Protein AF-A0A8C4VPV2-F1 (afdb_monomer)

Organism: NCBI:txid1825980

Secondary structure (DSSP, 8-state):
--SSSSS----SS-HHHHHHHHHHHHHHHHHHHHHHHHHHHHHHHHHHTS--PPEEETTEEE-THHHHHHHHHHHHHHHHHHH-HHHHHHHHHHHHHHHHHHHHHHHHHHHHHHHH-TTSTTHHHHHHHHHHHHHHHHHHHHHH--GGGHHHHHHHHHHHHHHHHHHHHHHHHHHHHHHHHHHHHHHHS-STTHHHHHHHHHHHHHHHGGGGGGSPPTTTT--STTHHHHHHS----

Structure (mmCIF, N/CA/C/O backbone):
data_AF-A0A8C4VPV2-F1
#
_entry.id   AF-A0A8C4VPV2-F1
#
loop_
_atom_site.group_PDB
_atom_site.id
_atom_site.type_symbol
_atom_site.label_atom_id
_atom_site.label_alt_id
_atom_site.label_comp_id
_atom_site.label_asym_id
_atom_site.label_entity_id
_atom_site.label_seq_id
_atom_site.pdbx_PDB_ins_code
_atom_site.Cartn_x
_atom_site.Cartn_y
_atom_site.Cartn_z
_atom_site.occupancy
_atom_site.B_iso_or_equiv
_atom_site.auth_seq_id
_atom_site.auth_comp_id
_atom_site.auth_asym_id
_atom_site.auth_atom_id
_atom_site.pdbx_PDB_model_num
ATOM 1 N N . MET A 1 1 ? 43.331 -9.966 -31.531 1.00 43.97 1 MET A N 1
ATOM 2 C CA . MET A 1 1 ? 42.131 -9.451 -30.832 1.00 43.97 1 MET A CA 1
ATOM 3 C C . MET A 1 1 ? 42.385 -8.002 -30.406 1.00 43.97 1 MET A C 1
ATOM 5 O O . MET A 1 1 ? 42.408 -7.702 -29.224 1.00 43.97 1 MET A O 1
ATOM 9 N N . LYS A 1 2 ? 42.707 -7.128 -31.372 1.00 51.59 2 LYS A N 1
ATOM 10 C CA . LYS A 1 2 ? 43.194 -5.760 -31.116 1.00 51.59 2 LYS A CA 1
ATOM 11 C C . LYS A 1 2 ? 42.834 -4.799 -32.265 1.00 51.59 2 LYS A C 1
ATOM 13 O O . LYS A 1 2 ? 43.616 -3.929 -32.601 1.00 51.59 2 LYS A O 1
ATOM 18 N N . GLU A 1 3 ? 41.681 -5.010 -32.904 1.00 52.41 3 GLU A N 1
ATOM 19 C CA . GLU A 1 3 ? 41.219 -4.181 -34.039 1.00 52.41 3 GLU A CA 1
ATOM 20 C C . GLU A 1 3 ? 39.863 -3.498 -33.796 1.00 52.41 3 GLU A C 1
ATOM 22 O O . GLU A 1 3 ? 39.423 -2.712 -34.627 1.00 52.41 3 GLU A O 1
ATOM 27 N N . LEU A 1 4 ? 39.202 -3.737 -32.654 1.00 58.16 4 LEU A N 1
ATOM 28 C CA . LEU A 1 4 ? 37.952 -3.040 -32.318 1.00 58.16 4 LEU A CA 1
ATOM 29 C C . LEU A 1 4 ? 38.149 -1.779 -31.461 1.00 58.16 4 LEU A C 1
ATOM 31 O O . LEU A 1 4 ? 37.229 -0.975 -31.380 1.00 58.16 4 LEU A O 1
ATOM 35 N N . ASP A 1 5 ? 39.322 -1.595 -30.845 1.00 57.31 5 ASP A N 1
ATOM 36 C CA . ASP A 1 5 ? 39.561 -0.501 -29.887 1.00 57.31 5 ASP A CA 1
ATOM 37 C C . ASP A 1 5 ? 39.920 0.844 -30.549 1.00 57.31 5 ASP A C 1
ATOM 39 O O . ASP A 1 5 ? 39.817 1.887 -29.907 1.00 57.31 5 ASP A O 1
ATOM 43 N N . GLU A 1 6 ? 40.307 0.860 -31.831 1.00 56.06 6 GLU A N 1
ATOM 44 C CA . GLU A 1 6 ? 40.732 2.093 -32.525 1.00 56.06 6 GLU A CA 1
ATOM 45 C C . GLU A 1 6 ? 39.661 2.693 -33.450 1.00 56.06 6 GLU A C 1
ATOM 47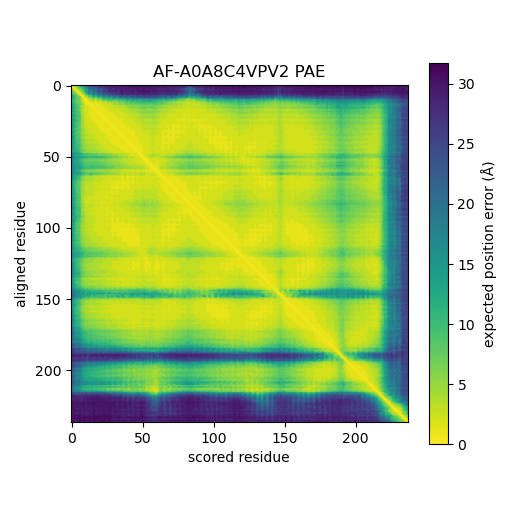 O O . GLU A 1 6 ? 39.706 3.883 -33.771 1.00 56.06 6 GLU A O 1
ATOM 52 N N . ALA A 1 7 ? 38.640 1.921 -33.828 1.00 60.94 7 ALA A N 1
ATOM 53 C CA . ALA A 1 7 ? 37.482 2.459 -34.527 1.00 60.94 7 ALA A CA 1
ATOM 54 C C . ALA A 1 7 ? 36.467 2.949 -33.488 1.00 60.94 7 ALA A C 1
ATOM 56 O O . ALA A 1 7 ? 35.883 2.150 -32.761 1.00 60.94 7 ALA A O 1
ATOM 57 N N . LYS A 1 8 ? 36.205 4.262 -33.429 1.00 68.50 8 LYS A N 1
ATOM 58 C CA . LYS A 1 8 ? 35.039 4.815 -32.716 1.00 68.50 8 LYS A CA 1
ATOM 59 C C . LYS A 1 8 ? 33.759 4.358 -33.422 1.00 68.50 8 LYS A C 1
ATOM 61 O O . LYS A 1 8 ? 33.145 5.117 -34.171 1.00 68.50 8 LYS A O 1
ATOM 66 N N . LEU A 1 9 ? 33.397 3.095 -33.227 1.00 75.94 9 LEU A N 1
ATOM 67 C CA . LEU A 1 9 ? 32.177 2.500 -33.741 1.00 75.94 9 LEU A CA 1
ATOM 68 C C . LEU A 1 9 ? 31.007 3.246 -33.089 1.00 75.94 9 LEU A C 1
ATOM 70 O O . LEU A 1 9 ? 30.854 3.256 -31.868 1.00 75.94 9 LEU A O 1
ATOM 74 N N . GLY A 1 10 ? 30.238 3.960 -33.911 1.00 80.25 10 GLY A N 1
ATOM 75 C CA . GLY A 1 10 ? 29.028 4.655 -33.477 1.00 80.25 10 GLY A CA 1
ATOM 76 C C . GLY A 1 10 ? 27.925 3.675 -33.064 1.00 80.25 10 GLY A C 1
ATOM 77 O O . GLY A 1 10 ? 28.104 2.458 -33.084 1.00 80.25 10 GLY A O 1
ATOM 78 N N . SER A 1 11 ? 26.748 4.192 -32.707 1.00 86.50 11 SER A N 1
ATOM 79 C CA . SER A 1 11 ? 25.599 3.332 -32.419 1.00 86.50 11 SER A CA 1
ATOM 80 C C . SER A 1 11 ? 25.198 2.491 -33.636 1.00 86.50 11 SER A C 1
ATOM 82 O O . SER A 1 11 ? 25.220 2.966 -34.770 1.00 86.50 11 SER A O 1
ATOM 84 N N . LEU A 1 12 ? 24.746 1.256 -33.385 1.00 92.12 12 LEU A N 1
ATOM 85 C CA . LEU A 1 12 ? 24.228 0.354 -34.426 1.00 92.12 12 LEU A CA 1
ATOM 86 C C . LEU A 1 12 ? 23.009 0.931 -35.160 1.00 92.12 12 LEU A C 1
ATOM 88 O O . LEU A 1 12 ? 22.763 0.606 -36.318 1.00 92.12 12 LEU A O 1
ATOM 92 N N . LEU A 1 13 ? 22.233 1.775 -34.478 1.00 93.00 13 LEU A N 1
ATOM 93 C CA . LEU A 1 13 ? 21.053 2.434 -35.024 1.00 93.00 13 LEU A CA 1
ATOM 94 C C . LEU A 1 13 ? 21.245 3.955 -35.041 1.00 93.00 13 LEU A C 1
ATOM 96 O O . LEU A 1 13 ? 21.889 4.497 -34.136 1.00 93.00 13 LEU A O 1
ATOM 100 N N . PRO A 1 14 ? 20.641 4.670 -36.008 1.00 94.56 14 PRO A N 1
ATOM 101 C CA . PRO A 1 14 ? 20.638 6.127 -36.012 1.00 94.56 14 PRO A CA 1
ATOM 102 C C . PRO A 1 14 ? 20.041 6.695 -34.711 1.00 94.56 14 PRO A C 1
ATOM 104 O O . PRO A 1 14 ? 19.012 6.190 -34.250 1.00 94.56 14 PRO A O 1
ATOM 107 N N . PRO A 1 15 ? 20.591 7.789 -34.146 1.00 92.62 15 PRO A N 1
ATOM 108 C CA 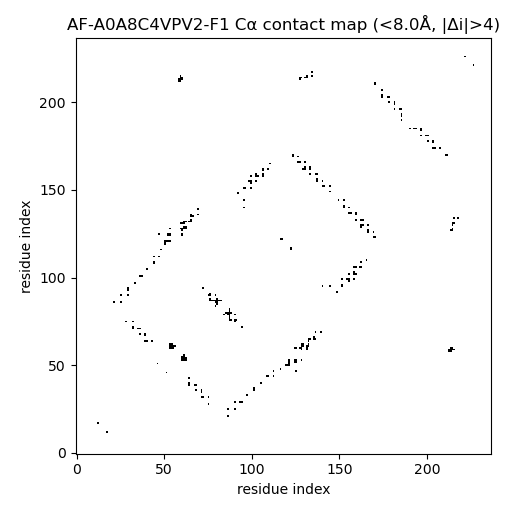. PRO A 1 15 ? 20.112 8.365 -32.883 1.00 92.62 15 PRO A CA 1
ATOM 109 C C . PRO A 1 15 ? 18.612 8.696 -32.865 1.00 92.62 15 PRO A C 1
ATOM 111 O O . PRO A 1 15 ? 17.935 8.491 -31.859 1.00 92.62 15 PRO A O 1
ATOM 114 N N . LYS A 1 16 ? 18.064 9.156 -33.998 1.00 95.12 16 LYS A N 1
ATOM 115 C CA . LYS A 1 16 ? 16.626 9.426 -34.153 1.00 95.12 16 LYS A CA 1
ATOM 116 C C . LYS A 1 16 ? 15.784 8.158 -33.974 1.00 95.12 16 LYS A C 1
ATOM 118 O O . LYS A 1 16 ? 14.756 8.204 -33.304 1.00 95.12 16 LYS A O 1
ATOM 123 N N . THR A 1 17 ? 16.229 7.038 -34.541 1.00 96.06 17 THR A N 1
ATOM 124 C CA . THR A 1 17 ? 15.558 5.738 -34.414 1.00 96.06 17 THR A CA 1
ATOM 125 C C . THR A 1 17 ? 15.619 5.237 -32.975 1.00 96.06 17 THR A C 1
ATOM 127 O O . THR A 1 17 ? 14.603 4.799 -32.447 1.00 96.06 17 THR A O 1
ATOM 130 N N . ILE A 1 18 ? 16.773 5.370 -32.309 1.00 95.31 18 ILE A N 1
ATOM 131 C CA . ILE A 1 18 ? 16.927 5.013 -30.888 1.00 95.31 18 ILE A CA 1
ATOM 132 C C . ILE A 1 18 ? 15.930 5.799 -30.033 1.00 95.31 18 ILE A C 1
ATOM 134 O O . ILE A 1 18 ? 15.155 5.198 -29.298 1.00 95.31 18 ILE A O 1
ATOM 138 N N . LYS A 1 19 ? 15.867 7.125 -30.199 1.00 94.75 19 LYS A N 1
ATOM 139 C CA . LYS A 1 19 ? 14.921 7.980 -29.465 1.00 94.75 19 LYS A CA 1
ATOM 140 C C . LYS A 1 19 ? 13.460 7.575 -29.681 1.00 94.75 19 LYS A C 1
ATOM 142 O O . LYS A 1 19 ? 12.678 7.569 -28.736 1.00 94.75 19 LYS A O 1
ATOM 147 N N . GLN A 1 20 ? 13.081 7.213 -30.906 1.00 96.81 20 GLN A N 1
ATOM 148 C CA . GLN A 1 20 ? 11.726 6.730 -31.198 1.00 96.81 20 GLN A CA 1
ATOM 149 C C . GLN A 1 20 ? 11.425 5.389 -30.513 1.00 96.81 20 GLN A C 1
ATOM 151 O O . GLN A 1 20 ? 10.320 5.197 -30.002 1.00 96.81 20 GLN A O 1
ATOM 156 N N . LEU A 1 21 ? 12.399 4.475 -30.477 1.00 97.50 21 LEU A N 1
ATOM 157 C CA . LEU A 1 21 ? 12.272 3.195 -29.779 1.00 97.50 21 LEU A CA 1
ATOM 158 C C . LEU A 1 21 ? 12.185 3.381 -28.260 1.00 97.50 21 LEU A C 1
ATOM 160 O O . LEU A 1 21 ? 11.348 2.736 -27.638 1.00 97.50 21 LEU A O 1
ATOM 164 N N . GLU A 1 22 ? 12.969 4.294 -27.680 1.00 96.69 22 GLU A N 1
ATOM 165 C CA . GLU A 1 22 ? 12.908 4.653 -26.254 1.00 96.69 22 GLU A CA 1
ATOM 166 C C . GLU A 1 22 ? 11.515 5.169 -25.861 1.00 96.69 22 GLU A C 1
ATOM 168 O O . GLU A 1 22 ? 10.923 4.688 -24.897 1.00 96.69 22 GLU A O 1
ATOM 173 N N . VAL A 1 23 ? 10.941 6.094 -26.642 1.00 96.62 23 VAL A N 1
ATOM 174 C CA . VAL A 1 23 ? 9.585 6.620 -26.392 1.00 96.62 23 VAL A CA 1
ATOM 175 C C . VAL A 1 23 ? 8.534 5.513 -26.488 1.00 96.62 23 VAL A C 1
ATOM 177 O O . VAL A 1 23 ? 7.658 5.410 -25.627 1.00 96.62 23 VAL A O 1
ATOM 180 N N . LYS A 1 24 ? 8.625 4.656 -27.514 1.00 97.75 24 LYS A N 1
ATOM 181 C CA . LYS A 1 24 ? 7.707 3.521 -27.681 1.00 97.75 24 LYS A CA 1
ATOM 182 C C . LYS A 1 24 ? 7.833 2.520 -26.531 1.00 97.75 24 LYS A C 1
ATOM 184 O O . LYS A 1 24 ? 6.818 2.006 -26.066 1.00 97.75 24 LYS A O 1
ATOM 189 N N . TYR A 1 25 ? 9.055 2.256 -26.072 1.00 98.06 25 TYR A N 1
ATOM 190 C CA . TYR A 1 25 ? 9.315 1.407 -24.917 1.00 98.06 25 TYR A CA 1
ATOM 191 C C . TYR A 1 25 ? 8.646 1.973 -23.662 1.00 98.06 25 TYR A C 1
ATOM 193 O O . TYR A 1 25 ? 7.859 1.261 -23.048 1.00 98.06 25 TYR A O 1
ATOM 201 N N . LEU A 1 26 ? 8.873 3.252 -23.330 1.00 97.44 26 LEU A N 1
ATOM 202 C CA . LEU A 1 26 ? 8.261 3.884 -22.154 1.00 97.44 26 LEU A CA 1
ATOM 203 C C . LEU A 1 26 ? 6.737 3.770 -22.180 1.00 97.44 26 LEU A C 1
ATOM 205 O O . LEU A 1 26 ? 6.136 3.373 -21.187 1.00 97.44 26 LEU A O 1
ATOM 209 N N . TYR A 1 27 ? 6.117 4.079 -23.321 1.00 97.62 27 TYR A N 1
ATOM 210 C CA . TYR A 1 27 ? 4.667 3.987 -23.476 1.00 97.62 27 TYR A CA 1
ATOM 211 C C . TYR A 1 27 ? 4.143 2.571 -23.193 1.00 97.62 27 TYR A C 1
ATOM 213 O O . TYR A 1 27 ? 3.210 2.396 -22.408 1.00 97.62 27 TYR A O 1
ATOM 221 N N . ASN A 1 28 ? 4.767 1.557 -23.799 1.00 98.06 28 ASN A N 1
ATOM 222 C CA . ASN A 1 28 ? 4.357 0.164 -23.634 1.00 98.06 28 ASN A CA 1
ATOM 223 C C . ASN A 1 28 ? 4.600 -0.346 -22.209 1.00 98.06 28 ASN A C 1
ATOM 225 O O . ASN A 1 28 ? 3.753 -1.040 -21.649 1.00 98.06 28 ASN A O 1
ATOM 229 N N . GLU A 1 29 ? 5.741 0.007 -21.621 1.00 97.88 29 GLU A N 1
ATOM 230 C CA . GLU A 1 29 ? 6.137 -0.448 -20.292 1.00 97.88 29 GLU A CA 1
ATOM 231 C C . GLU A 1 29 ? 5.221 0.140 -19.214 1.00 97.88 29 GLU A C 1
ATOM 233 O O . GLU A 1 29 ? 4.715 -0.588 -18.359 1.00 97.88 29 GLU A O 1
ATOM 238 N N . VAL A 1 30 ? 4.910 1.437 -19.309 1.00 98.19 30 VAL A N 1
ATOM 239 C CA . VAL A 1 30 ? 3.939 2.100 -18.427 1.00 98.19 30 VAL A CA 1
ATOM 240 C C . VAL A 1 30 ? 2.560 1.460 -18.567 1.00 98.19 30 VAL A C 1
ATOM 242 O O . VAL A 1 30 ? 1.938 1.135 -17.558 1.00 98.19 30 VAL A O 1
ATOM 245 N N . ALA A 1 31 ? 2.080 1.225 -19.793 1.00 98.25 31 ALA A N 1
ATOM 246 C CA . ALA A 1 31 ? 0.783 0.583 -20.015 1.00 98.25 31 ALA A CA 1
ATOM 247 C C . ALA A 1 31 ? 0.723 -0.837 -19.419 1.00 98.25 31 ALA A C 1
ATOM 249 O O . ALA A 1 31 ? -0.269 -1.202 -18.783 1.00 98.25 31 ALA A O 1
ATOM 250 N N . SER A 1 32 ? 1.798 -1.614 -19.579 1.00 98.25 32 SER A N 1
ATOM 251 C CA . SER A 1 32 ? 1.932 -2.953 -19.000 1.00 98.25 32 SER A CA 1
ATOM 252 C C . SER A 1 32 ? 1.863 -2.916 -17.473 1.00 98.25 32 SER A C 1
ATOM 254 O O . SER A 1 32 ? 1.062 -3.634 -16.872 1.00 98.25 32 SER A O 1
ATOM 256 N N . ILE A 1 33 ? 2.635 -2.026 -16.841 1.00 98.31 33 ILE A N 1
ATOM 257 C CA . ILE A 1 33 ? 2.663 -1.875 -15.383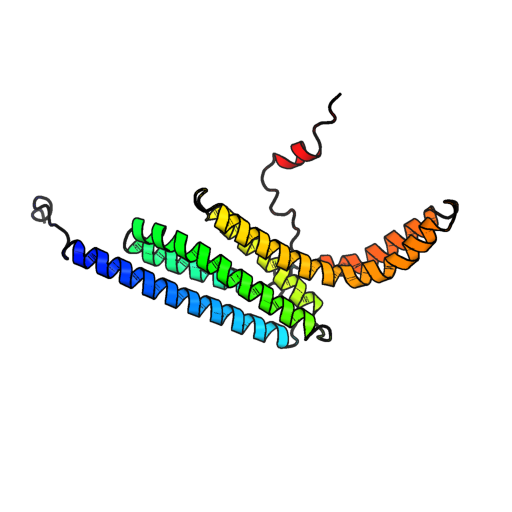 1.00 98.31 33 ILE A CA 1
ATOM 258 C C . ILE A 1 33 ? 1.298 -1.434 -14.860 1.00 98.31 33 ILE A C 1
ATOM 260 O O . ILE A 1 33 ? 0.777 -2.066 -13.949 1.00 98.31 33 ILE A O 1
ATOM 264 N N . LYS A 1 34 ? 0.658 -0.431 -15.471 1.00 98.19 34 LYS A N 1
ATOM 265 C CA . LYS A 1 34 ? -0.693 0.012 -15.080 1.00 98.19 34 LYS A CA 1
ATOM 266 C C . LYS A 1 34 ? -1.708 -1.129 -15.088 1.00 98.19 34 LYS A C 1
ATOM 268 O O . LYS A 1 34 ? -2.506 -1.244 -14.163 1.00 98.19 34 LYS A O 1
ATOM 273 N N . ASN A 1 35 ? -1.670 -1.974 -16.118 1.00 98.19 35 ASN A N 1
ATOM 274 C CA . ASN A 1 35 ? -2.545 -3.138 -16.218 1.00 98.19 35 ASN A CA 1
ATOM 275 C C . ASN A 1 35 ? -2.264 -4.161 -15.109 1.00 98.19 35 ASN A C 1
ATOM 277 O O . ASN A 1 35 ? -3.201 -4.703 -14.529 1.00 98.19 35 ASN A O 1
ATOM 281 N N . TRP A 1 36 ? -0.992 -4.401 -14.785 1.00 98.31 36 TRP A N 1
ATOM 282 C CA . TRP A 1 36 ? -0.616 -5.248 -13.653 1.00 98.31 36 TRP A CA 1
ATOM 283 C C . TRP A 1 36 ? -1.119 -4.690 -12.324 1.00 98.31 36 TRP A C 1
ATOM 285 O O . TRP A 1 36 ? -1.790 -5.412 -11.595 1.00 98.31 36 TRP A O 1
ATOM 295 N N . LEU A 1 37 ? -0.897 -3.401 -12.052 1.00 98.44 37 LEU A N 1
ATOM 296 C CA . LEU A 1 37 ? -1.367 -2.756 -10.823 1.00 98.44 37 LEU A CA 1
ATOM 297 C C . LEU A 1 37 ? -2.894 -2.847 -10.678 1.00 98.44 37 LEU A C 1
ATOM 299 O O . LEU A 1 37 ? -3.399 -3.182 -9.609 1.00 98.44 37 LEU A O 1
ATOM 303 N N . ALA A 1 38 ? -3.635 -2.598 -11.761 1.00 98.19 38 ALA A N 1
ATOM 304 C CA . ALA A 1 38 ? -5.091 -2.714 -11.762 1.00 98.19 38 ALA A CA 1
ATOM 305 C C . ALA A 1 38 ? -5.559 -4.145 -11.444 1.00 98.19 38 ALA A C 1
ATOM 307 O O . ALA A 1 38 ? -6.463 -4.327 -10.631 1.00 98.19 38 ALA A O 1
ATOM 308 N N . LYS A 1 39 ? -4.913 -5.159 -12.032 1.00 98.12 39 LYS A N 1
ATOM 309 C CA . LYS A 1 39 ? -5.211 -6.571 -11.749 1.00 98.12 39 LYS A CA 1
ATOM 310 C C . LYS A 1 39 ? -4.861 -6.965 -10.317 1.00 98.12 39 LYS A C 1
ATOM 312 O O . LYS A 1 39 ? -5.632 -7.693 -9.701 1.00 98.12 39 LYS A O 1
ATOM 317 N N . SER A 1 40 ? -3.740 -6.484 -9.778 1.00 98.00 40 SER A N 1
ATOM 318 C CA . SER A 1 40 ? -3.367 -6.719 -8.378 1.00 98.00 40 SER A CA 1
ATOM 319 C C . SER A 1 40 ? -4.426 -6.170 -7.425 1.00 98.00 40 SER A C 1
ATOM 321 O O . SER A 1 40 ? -4.839 -6.882 -6.512 1.00 98.00 40 SER A O 1
ATOM 323 N N . LEU A 1 41 ? -4.938 -4.959 -7.680 1.00 98.44 41 LEU A N 1
ATOM 324 C CA . LEU A 1 41 ? -6.043 -4.406 -6.894 1.00 98.44 41 LEU A CA 1
ATOM 325 C C . LEU A 1 41 ? -7.328 -5.225 -7.054 1.00 98.44 41 LEU A C 1
ATOM 327 O O . LEU A 1 41 ? -7.993 -5.498 -6.065 1.00 98.44 41 LEU A O 1
ATOM 331 N N . GLU A 1 42 ? -7.680 -5.643 -8.271 1.00 98.00 42 GLU A N 1
ATOM 332 C CA . GLU A 1 42 ? -8.874 -6.467 -8.501 1.00 98.00 42 GLU A CA 1
ATOM 333 C C . GLU A 1 42 ? -8.813 -7.795 -7.727 1.00 98.00 42 GLU A C 1
ATOM 335 O O . GLU A 1 42 ? -9.802 -8.210 -7.122 1.00 98.00 42 GLU A O 1
ATOM 340 N N . MET A 1 43 ? -7.654 -8.459 -7.728 1.00 97.31 43 MET A N 1
ATOM 341 C CA . MET A 1 43 ? -7.445 -9.694 -6.969 1.00 97.31 43 MET A CA 1
ATOM 342 C C . MET A 1 43 ? -7.528 -9.453 -5.464 1.00 97.31 43 MET A C 1
ATOM 344 O O . MET A 1 43 ? -8.157 -10.235 -4.757 1.00 97.31 43 MET A O 1
ATOM 348 N N . GLU A 1 44 ? -6.941 -8.361 -4.979 1.00 97.69 44 GLU A N 1
ATOM 349 C CA . GLU A 1 44 ? -7.008 -7.996 -3.568 1.00 97.69 44 GLU A CA 1
ATOM 350 C C . GLU A 1 44 ? -8.446 -7.700 -3.115 1.00 97.69 44 GLU A C 1
ATOM 352 O O . GLU A 1 44 ? -8.895 -8.223 -2.098 1.00 97.69 44 GLU A O 1
ATOM 357 N N . VAL A 1 45 ? -9.215 -6.957 -3.915 1.00 97.38 45 VAL A N 1
ATOM 358 C CA . VAL A 1 45 ? -10.633 -6.676 -3.640 1.00 97.38 45 VAL A CA 1
ATOM 359 C C . VAL A 1 45 ? -11.455 -7.962 -3.569 1.00 97.38 45 VAL A C 1
ATOM 361 O O . VAL A 1 45 ? -12.319 -8.090 -2.702 1.00 97.38 45 VAL A O 1
ATOM 364 N N . LYS A 1 46 ? -11.185 -8.935 -4.450 1.00 96.75 46 LYS A N 1
ATOM 365 C CA . LYS A 1 46 ? -11.833 -10.254 -4.383 1.00 96.75 46 LYS A CA 1
ATOM 366 C C . LYS A 1 46 ? -11.509 -10.949 -3.062 1.00 96.75 46 LYS A C 1
ATOM 368 O O . LYS A 1 46 ? -12.445 -11.362 -2.380 1.00 96.75 46 LYS A O 1
ATOM 373 N N . ARG A 1 47 ? -10.233 -10.977 -2.655 1.00 96.06 47 ARG A N 1
ATOM 374 C CA . ARG A 1 47 ? -9.791 -11.584 -1.385 1.00 96.06 47 ARG A CA 1
ATOM 375 C C . ARG A 1 47 ? -10.511 -11.010 -0.168 1.00 96.06 47 ARG A C 1
ATOM 377 O O . ARG A 1 47 ? -10.916 -11.772 0.703 1.00 96.06 47 ARG A O 1
ATOM 384 N N . TRP A 1 48 ? -10.754 -9.698 -0.120 1.00 96.50 48 TRP A N 1
ATOM 385 C CA . TRP A 1 48 ? -11.501 -9.077 0.986 1.00 96.50 48 TRP A CA 1
ATOM 386 C C . TRP A 1 48 ? -12.913 -9.651 1.172 1.00 96.50 48 TRP A C 1
ATOM 388 O O . TRP A 1 48 ? -13.463 -9.630 2.273 1.00 96.50 48 TRP A O 1
ATOM 398 N N . THR A 1 49 ? -13.512 -10.165 0.095 1.00 93.44 49 THR A N 1
ATOM 399 C CA . THR A 1 49 ? -14.875 -10.712 0.087 1.00 93.44 49 THR A CA 1
ATOM 400 C C . THR A 1 49 ? -14.941 -12.231 0.251 1.00 93.44 49 THR A C 1
ATOM 402 O O . THR A 1 49 ? -16.035 -12.779 0.297 1.00 93.44 49 THR A O 1
ATOM 405 N N . GLU A 1 50 ? -13.803 -12.921 0.385 1.00 94.19 50 GLU A N 1
ATOM 406 C CA . GLU A 1 50 ? -13.747 -14.389 0.496 1.00 94.19 50 GLU A CA 1
ATOM 407 C C . GLU A 1 50 ? -14.093 -14.928 1.896 1.00 94.19 50 GLU A C 1
ATOM 409 O O . GLU A 1 50 ? -14.029 -16.137 2.109 1.00 94.19 50 GLU A O 1
ATOM 414 N N . GLU A 1 51 ? -14.444 -14.055 2.848 1.00 90.75 51 GLU A N 1
ATOM 415 C CA . GLU A 1 51 ? -14.708 -14.400 4.256 1.00 90.75 51 GLU A CA 1
ATOM 416 C C . GLU A 1 51 ? -13.612 -15.284 4.873 1.00 90.75 51 GLU A C 1
ATOM 418 O O . GLU A 1 51 ? -13.874 -16.256 5.581 1.00 90.75 51 GLU A O 1
ATOM 423 N N . ARG A 1 52 ? -12.354 -14.919 4.617 1.00 94.19 52 ARG A N 1
ATOM 424 C CA . ARG A 1 52 ? -11.174 -15.539 5.225 1.00 94.19 52 ARG A CA 1
ATOM 425 C C . ARG A 1 52 ? -10.416 -14.523 6.060 1.00 94.19 52 ARG A C 1
ATOM 427 O O . ARG A 1 52 ? -10.348 -13.347 5.704 1.00 94.19 52 ARG A O 1
ATOM 434 N N . GLU A 1 53 ? -9.843 -14.989 7.165 1.00 94.19 53 GLU A N 1
ATOM 435 C CA . GLU A 1 53 ? -8.947 -14.164 7.968 1.00 94.19 53 GLU A CA 1
ATOM 436 C C . GLU A 1 53 ? -7.708 -13.805 7.128 1.00 94.19 53 GLU A C 1
ATOM 438 O O . GLU A 1 53 ? -7.126 -14.706 6.515 1.00 94.19 53 GLU A O 1
ATOM 443 N N . PRO A 1 54 ? -7.290 -12.526 7.079 1.00 94.56 54 PRO A N 1
ATOM 444 C CA . PRO A 1 54 ? -6.014 -12.163 6.482 1.00 94.56 54 PRO A CA 1
ATOM 445 C C . PRO A 1 54 ? -4.860 -12.894 7.167 1.00 94.56 54 PRO A C 1
ATOM 447 O O . PRO A 1 54 ? -4.896 -13.164 8.372 1.00 94.56 54 PRO A O 1
ATOM 450 N N . GLU A 1 55 ? -3.817 -13.186 6.399 1.00 93.06 55 GLU A N 1
ATOM 451 C CA . GLU A 1 55 ? -2.613 -13.811 6.934 1.00 93.06 55 GLU A CA 1
ATOM 452 C C . GLU A 1 55 ? -1.959 -12.916 7.993 1.00 93.06 55 GLU A C 1
ATOM 454 O O . GLU A 1 55 ? -2.146 -11.699 8.000 1.00 93.06 55 GLU A O 1
ATOM 459 N N . LYS A 1 56 ? -1.189 -13.516 8.907 1.00 92.62 56 LYS A N 1
ATOM 460 C CA . LYS A 1 56 ? -0.411 -12.773 9.902 1.00 92.62 56 LYS A CA 1
ATOM 461 C C . LYS A 1 56 ? 1.074 -12.994 9.673 1.00 92.62 56 LYS A C 1
ATOM 463 O O . LYS A 1 56 ? 1.526 -14.136 9.676 1.00 92.62 56 LYS A O 1
ATOM 468 N N . LEU A 1 57 ? 1.827 -11.906 9.571 1.00 88.00 57 LEU A N 1
ATOM 469 C CA . LEU A 1 57 ? 3.285 -11.909 9.552 1.00 88.00 57 LEU A CA 1
ATOM 470 C C . LEU A 1 57 ? 3.786 -11.191 10.806 1.00 88.00 57 LEU A C 1
ATOM 472 O O . LEU A 1 57 ? 3.375 -10.068 11.091 1.00 88.00 57 LEU A O 1
ATOM 476 N N . ASP A 1 58 ? 4.612 -11.866 11.605 1.00 87.38 58 ASP A N 1
ATOM 477 C CA . ASP A 1 58 ? 5.112 -11.353 12.891 1.00 87.38 58 ASP A CA 1
ATOM 478 C C . ASP A 1 58 ? 4.003 -10.814 13.817 1.00 87.38 58 ASP A C 1
ATOM 480 O O . ASP A 1 58 ? 4.169 -9.810 14.506 1.00 87.38 58 ASP A O 1
ATOM 484 N N . GLY A 1 59 ? 2.837 -11.469 13.810 1.00 87.88 59 GLY A N 1
ATOM 485 C CA . GLY A 1 59 ? 1.673 -11.081 14.616 1.00 87.88 59 GLY A CA 1
ATOM 486 C C . GLY A 1 59 ? 0.813 -9.954 14.032 1.00 87.88 59 GLY A C 1
ATOM 487 O O . GLY A 1 59 ? -0.219 -9.633 14.617 1.00 87.88 59 GLY A O 1
ATOM 488 N N . HIS A 1 60 ? 1.174 -9.402 12.874 1.00 90.00 60 HIS A N 1
ATOM 489 C CA . HIS A 1 60 ? 0.456 -8.316 12.210 1.00 90.00 60 HIS A CA 1
ATOM 490 C C . HIS A 1 60 ? -0.333 -8.837 11.017 1.00 90.00 60 HIS A C 1
ATOM 492 O O . HIS A 1 60 ? 0.181 -9.664 10.268 1.00 90.00 60 HIS A O 1
ATOM 498 N N . PHE A 1 61 ? -1.561 -8.353 10.815 1.00 93.31 61 PHE A N 1
ATOM 499 C CA . PHE A 1 61 ? -2.313 -8.728 9.617 1.00 93.31 61 PHE A CA 1
ATOM 500 C C . PHE A 1 61 ? -1.610 -8.224 8.360 1.00 93.31 61 PHE A C 1
ATOM 502 O O . PHE A 1 61 ? -1.147 -7.085 8.307 1.00 93.31 61 PHE A O 1
ATOM 509 N N . HIS A 1 62 ? -1.557 -9.075 7.349 1.00 89.69 62 HIS A N 1
ATOM 510 C CA . HIS A 1 62 ? -0.739 -8.888 6.167 1.00 89.69 62 HIS A CA 1
ATOM 511 C C . HIS A 1 62 ? -1.548 -9.114 4.892 1.00 89.69 62 HIS A C 1
ATOM 513 O O . HIS A 1 62 ? -2.518 -9.873 4.859 1.00 89.69 62 HIS A O 1
ATOM 519 N N . SER A 1 63 ? -1.126 -8.424 3.839 1.00 91.31 63 SER A N 1
ATOM 520 C CA . SER A 1 63 ? -1.604 -8.588 2.475 1.00 91.31 63 SER A CA 1
ATOM 521 C C . SER A 1 63 ? -0.428 -8.395 1.521 1.00 91.31 63 SER A C 1
ATOM 523 O O . SER A 1 63 ? 0.390 -7.490 1.680 1.00 91.31 63 SER A O 1
ATOM 525 N N . GLU A 1 64 ? -0.366 -9.226 0.485 1.00 92.50 64 GLU A N 1
ATOM 526 C CA . GLU A 1 64 ? 0.688 -9.150 -0.531 1.00 92.50 64 GLU A CA 1
ATOM 527 C C . GLU A 1 64 ? 0.575 -7.906 -1.426 1.00 92.50 64 GLU A C 1
ATOM 529 O O . GLU A 1 64 ? 1.521 -7.578 -2.141 1.00 92.50 64 GLU A O 1
ATOM 534 N N . LEU A 1 65 ? -0.544 -7.164 -1.382 1.00 96.75 65 LEU A N 1
ATOM 535 C CA . LEU A 1 65 ? -0.812 -6.071 -2.324 1.00 96.75 65 LEU A CA 1
ATOM 536 C C . LEU A 1 65 ? 0.328 -5.045 -2.382 1.00 96.75 65 LEU A C 1
ATOM 538 O O . LEU A 1 65 ? 0.748 -4.649 -3.472 1.00 96.75 65 LEU A O 1
ATOM 542 N N . ALA A 1 66 ? 0.823 -4.590 -1.227 1.00 95.31 66 ALA A N 1
ATOM 543 C CA . ALA A 1 66 ? 1.881 -3.586 -1.204 1.00 95.31 66 ALA A CA 1
ATOM 544 C C . ALA A 1 66 ? 3.190 -4.120 -1.798 1.00 95.31 66 ALA A C 1
ATOM 546 O O . ALA A 1 66 ? 3.852 -3.416 -2.565 1.00 95.31 66 ALA A O 1
ATOM 547 N N . ILE A 1 67 ? 3.526 -5.374 -1.492 1.00 93.75 67 ILE A N 1
ATOM 548 C CA . ILE A 1 67 ? 4.721 -6.051 -1.995 1.00 93.75 67 ILE A CA 1
ATOM 549 C C . ILE A 1 67 ? 4.625 -6.205 -3.516 1.00 93.75 67 ILE A C 1
ATOM 551 O O . ILE A 1 67 ? 5.520 -5.743 -4.227 1.00 93.75 67 ILE A O 1
ATOM 555 N N . ASP A 1 68 ? 3.519 -6.752 -4.020 1.00 96.12 68 ASP A N 1
ATOM 556 C CA . ASP A 1 68 ? 3.275 -6.980 -5.447 1.00 96.12 68 ASP A CA 1
ATOM 557 C C . ASP A 1 68 ? 3.384 -5.685 -6.266 1.00 96.12 68 ASP A C 1
ATOM 559 O O . ASP A 1 68 ? 4.042 -5.632 -7.312 1.00 96.12 68 ASP A O 1
ATOM 563 N N . VAL A 1 69 ? 2.761 -4.606 -5.782 1.00 98.06 69 VAL A N 1
ATOM 564 C CA . VAL A 1 69 ? 2.767 -3.294 -6.447 1.00 98.06 69 VAL A CA 1
ATOM 565 C C . VAL A 1 69 ? 4.178 -2.708 -6.483 1.00 98.06 69 VAL A C 1
ATOM 567 O O . VAL A 1 69 ? 4.644 -2.282 -7.545 1.00 98.06 69 VAL A O 1
ATOM 570 N N . ILE A 1 70 ? 4.879 -2.707 -5.345 1.00 96.50 70 ILE A N 1
ATOM 571 C CA . ILE A 1 70 ? 6.235 -2.153 -5.234 1.00 96.50 70 ILE A CA 1
ATOM 572 C C . ILE A 1 70 ? 7.213 -2.946 -6.104 1.00 96.50 70 ILE A C 1
ATOM 574 O O . ILE A 1 70 ? 8.012 -2.351 -6.832 1.00 96.50 70 ILE A O 1
ATOM 578 N N . GLN A 1 71 ? 7.137 -4.278 -6.083 1.00 96.25 71 GLN A N 1
ATOM 579 C CA . GLN A 1 71 ? 7.985 -5.136 -6.909 1.00 96.25 71 GLN A CA 1
ATOM 580 C C . GLN A 1 71 ? 7.711 -4.943 -8.402 1.00 96.25 71 GLN A C 1
ATOM 582 O O . GLN A 1 71 ? 8.657 -4.878 -9.191 1.00 96.25 71 GLN A O 1
ATOM 587 N N . THR A 1 72 ? 6.446 -4.779 -8.798 1.00 97.38 72 THR A N 1
ATOM 588 C CA . THR A 1 72 ? 6.073 -4.501 -10.194 1.00 97.38 72 THR A CA 1
ATOM 589 C C . THR A 1 72 ? 6.695 -3.190 -10.683 1.00 97.38 72 THR A C 1
ATOM 591 O O . THR A 1 72 ? 7.305 -3.154 -11.757 1.00 97.38 72 THR A O 1
ATOM 594 N N . ILE A 1 73 ? 6.599 -2.123 -9.881 1.00 96.12 73 ILE A N 1
ATOM 595 C CA . ILE A 1 73 ? 7.216 -0.821 -10.180 1.00 96.12 73 ILE A CA 1
ATOM 596 C C . ILE A 1 73 ? 8.738 -0.960 -10.273 1.00 96.12 73 ILE A C 1
ATOM 598 O O . ILE A 1 73 ? 9.336 -0.550 -11.271 1.00 96.12 73 ILE A O 1
ATOM 602 N N . HIS A 1 74 ? 9.364 -1.582 -9.272 1.00 94.31 74 HIS A N 1
ATOM 603 C CA . HIS A 1 74 ? 10.813 -1.757 -9.224 1.00 94.31 74 HIS A CA 1
ATOM 604 C C . HIS A 1 74 ? 11.342 -2.566 -10.418 1.00 94.31 74 HIS A C 1
ATOM 606 O O . HIS A 1 74 ? 12.341 -2.194 -11.036 1.00 94.31 74 HIS A O 1
ATOM 612 N N . GLY A 1 75 ? 10.646 -3.640 -10.798 1.00 95.62 75 GLY A N 1
ATOM 613 C CA . GLY A 1 75 ? 10.994 -4.453 -11.960 1.00 95.62 75 GLY A CA 1
ATOM 614 C C . GLY A 1 75 ? 10.971 -3.655 -13.265 1.00 95.62 75 GLY A C 1
ATOM 615 O O . GLY A 1 75 ? 11.886 -3.788 -14.076 1.00 95.62 75 GLY A O 1
ATOM 616 N N . GLY A 1 76 ? 9.971 -2.785 -13.448 1.00 95.81 76 GLY A N 1
ATOM 617 C CA . GLY A 1 76 ? 9.899 -1.873 -14.593 1.00 95.81 76 GLY A CA 1
ATOM 618 C C . GLY A 1 76 ? 11.060 -0.882 -14.643 1.00 95.81 76 GLY A C 1
ATOM 619 O O . GLY A 1 76 ? 11.718 -0.735 -15.675 1.00 95.81 76 GLY A O 1
ATOM 620 N N . GLN A 1 77 ? 11.357 -0.245 -13.507 1.00 94.81 77 GLN A N 1
ATOM 621 C CA . GLN A 1 77 ? 12.482 0.688 -13.373 1.00 94.81 77 GLN A CA 1
ATOM 622 C C . GLN A 1 77 ? 13.816 0.015 -13.711 1.00 94.81 77 GLN A C 1
ATOM 624 O O . GLN A 1 77 ? 14.616 0.577 -14.461 1.00 94.81 77 GLN A O 1
ATOM 629 N N . L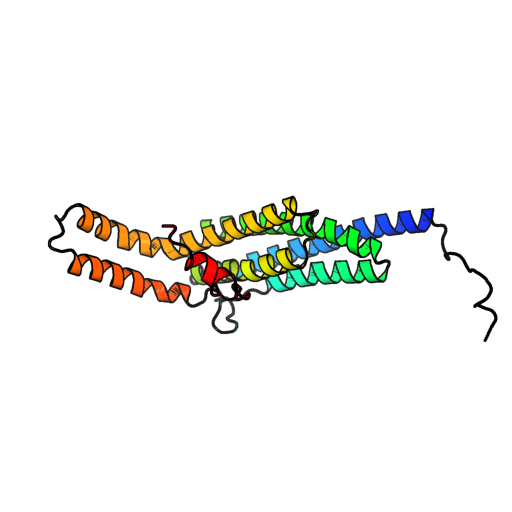YS A 1 78 ? 14.035 -1.206 -13.205 1.00 95.88 78 LYS A N 1
ATOM 630 C CA . LYS A 1 78 ? 15.246 -1.987 -13.470 1.00 95.88 78 LYS A CA 1
ATOM 631 C C . LYS A 1 78 ? 15.398 -2.305 -14.959 1.00 95.88 78 LYS A C 1
ATOM 633 O O . LYS A 1 78 ? 16.439 -1.988 -15.526 1.00 95.88 78 LYS A O 1
ATOM 638 N N . ARG A 1 79 ? 14.353 -2.836 -15.608 1.00 97.38 79 ARG A N 1
ATOM 639 C CA . ARG A 1 79 ? 14.375 -3.129 -17.056 1.00 97.38 79 ARG A CA 1
ATOM 640 C C . ARG A 1 79 ? 14.680 -1.888 -17.896 1.00 97.38 79 ARG A C 1
ATOM 642 O O . ARG A 1 79 ? 15.451 -1.957 -18.846 1.00 97.38 79 ARG A O 1
ATOM 649 N N . ALA A 1 80 ? 14.118 -0.733 -17.538 1.00 97.31 80 ALA A N 1
ATOM 650 C CA . ALA A 1 80 ? 14.402 0.516 -18.245 1.00 97.31 80 ALA A CA 1
ATOM 651 C C . ALA A 1 80 ? 15.849 0.992 -18.044 1.00 97.31 80 ALA A C 1
ATOM 653 O O . ALA A 1 80 ? 16.486 1.428 -19.002 1.00 97.31 80 ALA A O 1
ATOM 654 N N . ALA A 1 81 ? 16.377 0.882 -16.822 1.00 96.56 81 ALA A N 1
ATOM 655 C CA . ALA A 1 81 ? 17.753 1.256 -16.501 1.00 96.56 81 ALA A CA 1
ATOM 656 C C . ALA A 1 81 ? 18.797 0.351 -17.182 1.00 96.56 81 ALA A C 1
ATOM 658 O O . ALA A 1 81 ? 19.884 0.826 -17.507 1.00 96.56 81 ALA A O 1
ATOM 659 N N . GLU A 1 82 ? 18.457 -0.919 -17.428 1.00 97.19 82 GLU A N 1
ATOM 660 C CA . GLU A 1 82 ? 19.271 -1.863 -18.208 1.00 97.19 82 GLU A CA 1
ATOM 661 C C . GLU A 1 82 ? 19.386 -1.459 -19.690 1.00 97.19 82 GLU A C 1
ATOM 663 O O . GLU A 1 82 ? 20.393 -1.769 -20.322 1.00 97.19 82 GLU A O 1
ATOM 668 N N . ILE A 1 83 ? 18.400 -0.732 -20.238 1.00 95.88 83 ILE A N 1
ATOM 669 C CA . ILE A 1 83 ? 18.480 -0.155 -21.591 1.00 95.88 83 ILE A CA 1
ATOM 670 C C . ILE A 1 83 ? 19.370 1.090 -21.568 1.00 95.88 83 ILE A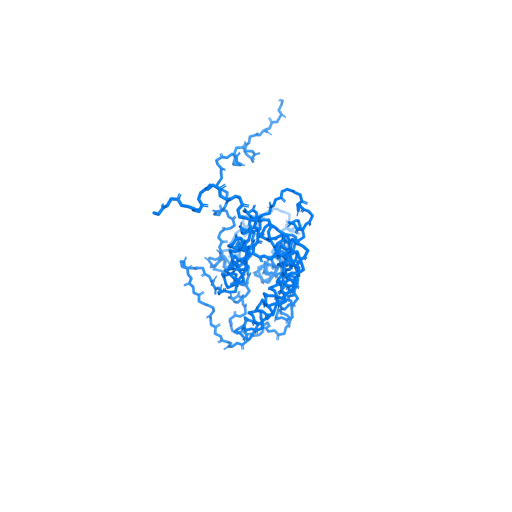 C 1
ATOM 672 O O . ILE A 1 83 ? 20.404 1.124 -22.232 1.00 95.88 83 ILE A O 1
ATOM 676 N N . THR A 1 84 ? 18.979 2.118 -20.803 1.00 94.88 84 THR A N 1
ATOM 677 C CA . THR A 1 84 ? 19.843 3.262 -20.482 1.00 94.88 84 THR A CA 1
ATOM 678 C C . THR A 1 84 ? 19.497 3.838 -1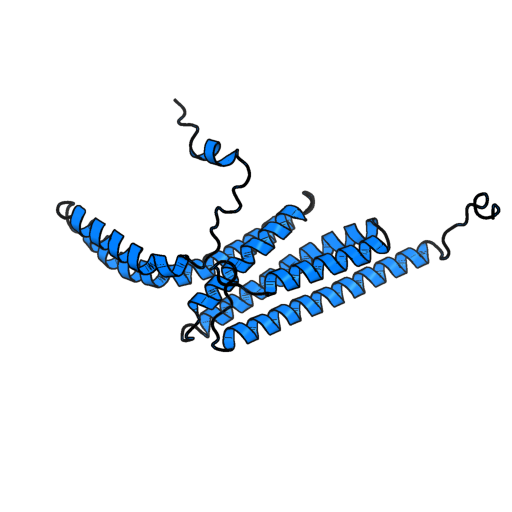9.101 1.00 94.88 84 THR A C 1
ATOM 680 O O . THR A 1 84 ? 18.322 3.886 -18.725 1.00 94.88 84 THR A O 1
ATOM 683 N N . PRO A 1 85 ? 20.478 4.382 -18.350 1.00 95.25 85 PRO A N 1
ATOM 684 C CA . PRO A 1 85 ? 20.206 5.017 -17.056 1.00 95.25 85 PRO A CA 1
ATOM 685 C C . PRO A 1 85 ? 19.192 6.168 -17.133 1.00 95.25 85 PRO A C 1
ATOM 687 O O . PRO A 1 85 ? 18.424 6.393 -16.201 1.00 95.25 85 PRO A O 1
ATOM 690 N N . GLU A 1 86 ? 19.183 6.900 -18.248 1.00 94.50 86 GLU A N 1
ATOM 691 C CA . GLU A 1 86 ? 18.264 8.015 -18.477 1.00 94.50 86 GLU A CA 1
ATOM 692 C C . GLU A 1 86 ? 16.823 7.533 -18.685 1.00 94.50 86 GLU A C 1
ATOM 694 O O . GLU A 1 86 ? 15.892 8.112 -18.126 1.00 94.50 86 GLU A O 1
ATOM 699 N N . LEU A 1 87 ? 16.632 6.423 -19.404 1.00 95.88 87 LEU A N 1
ATOM 700 C CA . LEU A 1 87 ? 15.320 5.802 -19.569 1.00 95.88 87 LEU A CA 1
ATOM 701 C C . LEU A 1 87 ? 14.761 5.312 -18.230 1.00 95.88 87 LEU A C 1
ATOM 703 O O . LEU A 1 87 ? 13.581 5.512 -17.945 1.00 95.88 87 LEU A O 1
ATOM 707 N N . GLY A 1 88 ? 15.626 4.746 -17.381 1.00 95.25 88 GLY A N 1
ATOM 708 C CA . GLY A 1 88 ? 15.290 4.391 -16.002 1.00 95.25 88 GLY A CA 1
ATOM 709 C C . GLY A 1 88 ? 14.775 5.589 -15.200 1.00 95.25 88 GLY A C 1
ATOM 710 O O . GLY A 1 88 ? 13.712 5.510 -14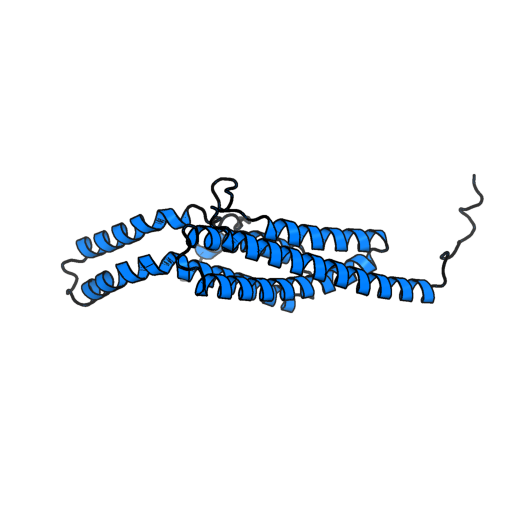.591 1.00 95.25 88 GLY A O 1
ATOM 711 N N . LYS A 1 89 ? 15.473 6.732 -15.251 1.00 93.19 89 LYS A N 1
ATOM 712 C CA . LYS A 1 89 ? 15.041 7.965 -14.565 1.00 93.19 89 LYS A CA 1
ATOM 713 C C . LYS A 1 89 ? 13.701 8.485 -15.082 1.00 93.19 89 LYS A C 1
ATOM 715 O O . LYS A 1 89 ? 12.837 8.832 -14.276 1.00 93.19 89 LYS A O 1
ATOM 720 N N . GLN A 1 90 ? 13.517 8.525 -16.402 1.00 94.31 90 GLN A N 1
ATOM 721 C CA . GLN A 1 90 ? 12.265 8.973 -17.017 1.00 94.31 90 GLN A CA 1
ATOM 722 C C . GLN A 1 90 ? 11.096 8.078 -16.609 1.00 94.31 90 GLN A C 1
ATOM 724 O O . GLN A 1 90 ? 10.055 8.582 -16.187 1.00 94.31 90 GLN A O 1
ATOM 729 N N . LEU A 1 91 ? 11.286 6.756 -16.660 1.00 95.69 91 LEU A N 1
ATOM 730 C CA . LEU A 1 91 ? 10.260 5.808 -16.249 1.00 95.69 91 LEU A CA 1
ATOM 731 C C . LEU A 1 91 ? 9.930 5.946 -14.758 1.00 95.69 91 LEU A C 1
ATOM 733 O O . LEU A 1 91 ? 8.755 5.947 -14.408 1.00 95.69 91 LEU A O 1
ATOM 737 N N . SER A 1 92 ? 10.925 6.131 -13.884 1.00 93.94 92 SER A N 1
ATOM 738 C CA . SER A 1 92 ? 10.694 6.316 -12.444 1.00 93.94 92 SER A CA 1
ATOM 739 C C . SER A 1 92 ? 9.777 7.498 -12.132 1.00 93.94 92 SER A C 1
ATOM 741 O O . SER A 1 92 ? 8.884 7.367 -11.297 1.00 93.94 92 SER A O 1
ATOM 743 N N . VAL A 1 93 ? 9.947 8.630 -12.825 1.00 93.38 93 VAL A N 1
ATOM 744 C CA . VAL A 1 93 ? 9.068 9.800 -12.653 1.00 93.38 93 VAL A CA 1
ATOM 745 C C . VAL A 1 93 ? 7.631 9.467 -13.057 1.00 93.38 93 VAL A C 1
ATOM 747 O O . VAL A 1 93 ? 6.696 9.802 -12.332 1.00 93.38 93 VAL A O 1
ATOM 750 N N . VAL A 1 94 ? 7.446 8.774 -14.184 1.00 94.81 94 VAL A N 1
ATOM 751 C CA . VAL A 1 94 ? 6.109 8.382 -14.656 1.00 94.81 94 VAL A CA 1
ATOM 752 C C . VAL A 1 94 ? 5.465 7.368 -13.707 1.00 94.81 94 VAL A C 1
ATOM 754 O O . VAL A 1 94 ? 4.305 7.528 -13.336 1.00 94.81 94 VAL A O 1
ATOM 757 N N . LEU A 1 95 ? 6.213 6.364 -13.248 1.00 95.88 95 LEU A N 1
ATOM 758 C CA . LEU A 1 95 ? 5.694 5.328 -12.354 1.00 95.88 95 LEU A CA 1
ATOM 759 C C . LEU A 1 95 ? 5.306 5.860 -10.974 1.00 95.88 95 LEU A C 1
ATOM 761 O O . LEU A 1 95 ? 4.379 5.329 -10.371 1.00 95.88 95 LEU A O 1
ATOM 765 N N . LEU A 1 96 ? 5.929 6.939 -10.498 1.00 95.31 96 LEU A N 1
ATOM 766 C CA . LEU A 1 96 ? 5.488 7.611 -9.275 1.00 95.31 96 LEU A CA 1
ATOM 767 C C . LEU A 1 96 ? 4.087 8.234 -9.438 1.00 95.31 96 LEU A C 1
ATOM 769 O O . LEU A 1 96 ? 3.255 8.167 -8.532 1.00 95.31 96 LEU A O 1
ATOM 773 N N . VAL A 1 97 ? 3.791 8.808 -10.609 1.00 95.38 97 VAL A N 1
ATOM 774 C CA . VAL A 1 97 ? 2.450 9.334 -10.928 1.00 95.38 97 VAL A CA 1
ATOM 775 C C . VAL A 1 97 ? 1.430 8.198 -11.044 1.00 95.38 97 VAL A C 1
ATOM 777 O O . VAL A 1 97 ? 0.301 8.319 -10.559 1.00 95.38 97 VAL A O 1
ATOM 780 N N . GLU A 1 98 ? 1.824 7.072 -11.637 1.00 96.94 98 GLU A N 1
ATOM 781 C CA . GLU A 1 98 ? 0.965 5.889 -11.727 1.00 96.94 98 GLU A CA 1
ATOM 782 C C . GLU A 1 98 ? 0.717 5.246 -10.356 1.00 96.94 98 GLU A C 1
ATOM 784 O O . GLU A 1 98 ? -0.416 4.856 -10.080 1.00 96.94 98 GLU A O 1
ATOM 789 N N . LEU A 1 99 ? 1.701 5.238 -9.448 1.00 97.75 99 LEU A N 1
ATOM 790 C CA . LEU A 1 99 ? 1.507 4.824 -8.054 1.00 97.75 99 LEU A CA 1
ATOM 791 C C . LEU A 1 99 ? 0.477 5.714 -7.349 1.00 97.75 99 LEU A C 1
ATOM 793 O O . LEU A 1 99 ? -0.437 5.208 -6.702 1.00 97.75 99 LEU A O 1
ATOM 797 N N . SER A 1 100 ? 0.562 7.038 -7.518 1.00 97.56 100 SER A N 1
ATOM 798 C CA . SER A 1 100 ? -0.451 7.958 -6.978 1.00 97.56 100 SER A CA 1
ATOM 799 C C . SER A 1 100 ? -1.854 7.657 -7.522 1.00 97.56 100 SER A C 1
ATOM 801 O O . SER A 1 100 ? -2.834 7.697 -6.777 1.00 97.56 100 SER A O 1
ATOM 803 N N . THR A 1 101 ? -1.960 7.320 -8.809 1.00 98.19 101 THR A N 1
ATOM 804 C CA . THR A 1 101 ? -3.232 6.968 -9.462 1.00 98.19 101 THR A CA 1
ATOM 805 C C . THR A 1 101 ? -3.784 5.633 -8.955 1.00 98.19 101 THR A C 1
ATOM 807 O O . THR A 1 101 ? -4.979 5.519 -8.666 1.00 98.19 101 THR A O 1
ATOM 810 N N . PHE A 1 102 ? -2.914 4.637 -8.789 1.00 98.69 102 PHE A N 1
ATOM 811 C CA . PHE A 1 102 ? -3.249 3.351 -8.191 1.00 98.69 102 PHE A CA 1
ATOM 812 C C . PHE A 1 102 ? -3.777 3.523 -6.762 1.00 98.69 102 PHE A C 1
ATOM 814 O O . PHE A 1 102 ? -4.856 3.025 -6.456 1.00 98.69 102 PHE A O 1
ATOM 821 N N . LEU A 1 103 ? -3.086 4.293 -5.914 1.00 98.56 103 LEU A N 1
ATOM 822 C CA . LEU A 1 103 ? -3.479 4.487 -4.514 1.00 98.56 103 LEU A CA 1
ATOM 823 C C . LEU A 1 103 ? -4.843 5.166 -4.367 1.00 98.56 103 LEU A C 1
ATOM 825 O O . LEU A 1 103 ? -5.601 4.816 -3.470 1.00 98.56 103 LEU A O 1
ATOM 829 N N . LYS A 1 104 ? -5.208 6.077 -5.276 1.00 98.62 104 LYS A N 1
ATOM 830 C CA . LYS A 1 104 ? -6.570 6.638 -5.314 1.00 98.62 104 LYS A CA 1
ATOM 831 C C . LYS A 1 104 ? -7.627 5.587 -5.649 1.00 98.62 104 LYS A C 1
ATOM 833 O O . LYS A 1 104 ? -8.721 5.611 -5.095 1.00 98.62 104 LYS A O 1
ATOM 838 N N . SER A 1 105 ? -7.307 4.675 -6.564 1.00 98.75 105 SER A N 1
ATOM 839 C CA . SER A 1 105 ? -8.205 3.570 -6.922 1.00 98.75 105 SER A CA 1
ATOM 840 C C . SER A 1 105 ? -8.339 2.581 -5.764 1.00 98.75 105 SER A C 1
ATOM 842 O O . SER A 1 105 ? -9.441 2.133 -5.467 1.00 98.75 105 SER A O 1
ATOM 844 N N . TYR A 1 106 ? -7.233 2.307 -5.071 1.00 98.69 106 TYR A N 1
ATOM 845 C CA . TYR A 1 106 ? -7.193 1.481 -3.869 1.00 98.69 106 TYR A CA 1
ATOM 846 C C . TYR A 1 106 ? -8.013 2.093 -2.724 1.00 98.69 106 TYR A C 1
ATOM 848 O O . TYR A 1 106 ? -8.863 1.404 -2.167 1.00 98.69 106 TYR A O 1
ATOM 856 N N . GLN A 1 107 ? -7.854 3.394 -2.450 1.00 98.56 107 GLN A N 1
ATOM 857 C CA . GLN A 1 107 ? -8.679 4.126 -1.483 1.00 98.56 107 GLN A CA 1
ATOM 858 C C . GLN A 1 107 ? -10.171 3.953 -1.789 1.00 98.56 107 GLN A C 1
ATOM 860 O O . GLN A 1 107 ? -10.931 3.533 -0.921 1.00 98.56 107 GLN A O 1
ATOM 865 N N . LYS A 1 108 ? -10.585 4.223 -3.034 1.00 98.62 108 LYS A N 1
ATOM 866 C CA . LYS A 1 108 ? -11.987 4.089 -3.445 1.00 98.62 108 LYS A CA 1
ATOM 867 C C . LYS A 1 108 ? -12.500 2.657 -3.271 1.00 98.62 108 LYS A C 1
ATOM 869 O O . LYS A 1 108 ? -13.615 2.452 -2.803 1.00 98.62 108 LYS A O 1
ATOM 874 N N . ALA A 1 109 ? -11.698 1.661 -3.641 1.00 98.56 109 ALA A N 1
ATOM 875 C CA . ALA A 1 109 ? -12.075 0.262 -3.477 1.00 98.56 109 ALA A CA 1
ATOM 876 C C . ALA A 1 109 ? -12.268 -0.104 -1.996 1.00 98.56 109 ALA A C 1
ATOM 878 O O . ALA A 1 109 ? -13.227 -0.798 -1.658 1.00 98.56 109 ALA A O 1
ATOM 879 N N . LEU A 1 110 ? -11.401 0.395 -1.109 1.00 98.12 110 LEU A N 1
ATOM 880 C CA . LEU A 1 110 ? -11.516 0.170 0.330 1.00 98.12 110 LEU A CA 1
ATOM 881 C C . LEU A 1 110 ? -12.727 0.897 0.936 1.00 98.12 110 LEU A C 1
ATOM 883 O O . LEU A 1 110 ? -13.411 0.329 1.783 1.00 98.12 110 LEU A O 1
ATOM 887 N N . GLU A 1 111 ? -13.039 2.112 0.476 1.00 98.19 111 GLU A N 1
ATOM 888 C CA . GLU A 1 111 ? -14.274 2.831 0.827 1.00 98.19 111 GLU A CA 1
ATOM 889 C C . GLU A 1 111 ? -15.519 2.025 0.437 1.00 98.19 111 GLU A C 1
ATOM 891 O O . GLU A 1 111 ? -16.420 1.823 1.252 1.00 98.19 111 GLU A O 1
ATOM 896 N N . GLU A 1 112 ? -15.557 1.498 -0.788 1.00 98.25 112 GLU A N 1
ATOM 897 C CA . GLU A 1 112 ? -16.661 0.653 -1.240 1.00 98.25 112 GLU A CA 1
ATOM 898 C C . GLU A 1 112 ? -16.768 -0.648 -0.436 1.00 98.25 112 GLU A C 1
ATOM 900 O O . GLU A 1 112 ? -17.878 -1.076 -0.105 1.00 98.25 112 GLU A O 1
ATOM 905 N N . PHE A 1 113 ? -15.634 -1.271 -0.101 1.00 97.50 113 PHE A N 1
ATOM 906 C CA . PHE A 1 113 ? -15.603 -2.452 0.756 1.00 97.50 113 PHE A CA 1
ATOM 907 C C . PHE A 1 113 ? -16.155 -2.139 2.152 1.00 97.50 113 PHE A C 1
ATOM 909 O O . PHE A 1 113 ? -17.039 -2.859 2.625 1.00 97.50 113 PHE A O 1
ATOM 916 N N . LYS A 1 114 ? -15.696 -1.038 2.765 1.00 96.50 114 LYS A N 1
ATOM 917 C CA . LYS A 1 114 ? -16.156 -0.546 4.070 1.00 96.50 114 LYS A CA 1
ATOM 918 C C . LYS A 1 114 ? -17.665 -0.372 4.116 1.00 96.50 114 LYS A C 1
ATOM 920 O O . LYS A 1 114 ? -18.276 -0.762 5.104 1.00 96.50 114 LYS A O 1
ATOM 925 N N . GLU A 1 115 ? -18.278 0.190 3.079 1.00 96.31 115 GLU A N 1
ATOM 926 C CA . GLU A 1 115 ? -19.724 0.431 3.092 1.00 96.31 115 GLU A CA 1
ATOM 927 C C . GLU A 1 115 ? -20.566 -0.828 2.867 1.00 96.31 115 GLU A C 1
ATOM 929 O O . GLU A 1 115 ? -21.646 -0.944 3.444 1.00 96.31 115 GLU A O 1
ATOM 934 N N . LYS A 1 116 ? -20.085 -1.785 2.066 1.00 96.75 116 LYS A N 1
ATOM 935 C CA . LYS A 1 116 ? -20.881 -2.953 1.647 1.00 96.75 116 LYS A CA 1
ATOM 936 C C . LYS A 1 116 ? -20.716 -4.191 2.539 1.00 96.75 116 LYS A C 1
ATOM 938 O O . LYS A 1 116 ? -21.551 -5.090 2.463 1.00 96.75 116 LYS A O 1
ATOM 943 N N . ASN A 1 117 ? -19.656 -4.264 3.349 1.00 95.62 117 ASN A N 1
ATOM 944 C CA . ASN A 1 117 ? -19.218 -5.521 3.975 1.00 95.62 117 ASN A CA 1
ATOM 945 C C . ASN A 1 117 ? -19.040 -5.441 5.502 1.00 95.62 117 ASN A C 1
ATOM 947 O O . ASN A 1 117 ? -18.339 -6.270 6.077 1.00 95.62 117 ASN A O 1
ATOM 951 N N . LYS A 1 118 ? -19.682 -4.479 6.184 1.00 94.12 118 LYS A N 1
ATOM 952 C CA . LYS A 1 118 ? -19.595 -4.314 7.658 1.00 94.12 118 LYS A CA 1
ATOM 953 C C . LYS A 1 118 ? -20.025 -5.569 8.430 1.00 94.12 118 LYS A C 1
ATOM 955 O O . LYS A 1 118 ? -19.603 -5.770 9.561 1.00 94.12 118 LYS A O 1
ATOM 960 N N . GLN A 1 119 ? -20.865 -6.396 7.814 1.00 94.00 119 GLN A N 1
ATOM 961 C CA . GLN A 1 119 ? -21.368 -7.662 8.341 1.00 94.00 119 GLN A CA 1
ATOM 962 C C . GLN A 1 119 ? -20.396 -8.847 8.198 1.00 94.00 119 GLN A C 1
ATOM 964 O O . GLN A 1 119 ? -20.689 -9.911 8.733 1.00 94.00 119 GLN A O 1
ATOM 969 N N . HIS A 1 120 ? -19.284 -8.709 7.464 1.00 94.94 120 HIS A N 1
ATOM 970 C CA . HIS A 1 120 ? -18.342 -9.815 7.255 1.00 94.94 120 HIS A CA 1
ATOM 971 C C . HIS A 1 120 ? -17.614 -10.176 8.551 1.00 94.94 120 HIS A C 1
ATOM 973 O O . HIS A 1 120 ? -17.136 -9.299 9.272 1.00 94.94 120 HIS A O 1
ATOM 979 N N . SER A 1 121 ? -17.431 -11.477 8.787 1.00 94.94 121 SER A N 1
ATOM 980 C CA . SER A 1 121 ? -16.789 -11.988 10.009 1.00 94.94 121 SER A CA 1
ATOM 981 C C . SER A 1 121 ? -15.368 -11.448 10.224 1.00 94.94 121 SER A C 1
ATOM 983 O O . SER A 1 121 ? -14.957 -11.206 11.356 1.00 94.94 121 SER A O 1
ATOM 985 N N . TYR A 1 122 ? -14.627 -11.207 9.138 1.00 95.25 122 TYR A N 1
ATOM 986 C CA . TYR A 1 122 ? -13.244 -10.717 9.176 1.00 95.25 122 TYR A CA 1
ATOM 987 C C . TYR A 1 122 ? -13.107 -9.237 8.808 1.00 95.25 122 TYR A C 1
ATOM 989 O O . TYR A 1 122 ? -12.004 -8.773 8.536 1.00 95.25 122 TYR A O 1
ATOM 997 N N . PHE A 1 123 ? -14.204 -8.474 8.833 1.00 95.75 123 PHE A N 1
ATOM 998 C CA . PHE A 1 123 ? -14.236 -7.083 8.383 1.00 95.75 123 PHE A CA 1
ATOM 999 C C . PHE A 1 123 ? -13.122 -6.213 8.994 1.00 95.75 123 PHE A C 1
ATOM 1001 O O . PHE A 1 123 ? -12.312 -5.643 8.262 1.00 95.75 123 PHE A O 1
ATOM 1008 N N . LYS A 1 124 ? -13.027 -6.153 10.331 1.00 94.38 124 LYS A N 1
ATOM 1009 C CA . LYS A 1 124 ? -11.995 -5.358 11.022 1.00 94.38 124 LYS A CA 1
ATOM 1010 C C . LYS A 1 124 ? -10.577 -5.857 10.723 1.00 94.38 124 LYS A C 1
ATOM 1012 O O . LYS A 1 124 ? -9.685 -5.043 10.512 1.00 94.38 124 LYS A O 1
ATOM 1017 N N . ALA A 1 125 ? -10.372 -7.174 10.642 1.00 95.06 125 ALA A N 1
ATOM 1018 C CA . ALA A 1 125 ? -9.073 -7.759 10.308 1.00 95.06 125 ALA A CA 1
ATOM 1019 C C . ALA A 1 125 ? -8.618 -7.360 8.895 1.00 95.06 125 ALA A C 1
ATOM 1021 O O . ALA A 1 125 ? -7.476 -6.944 8.704 1.00 95.06 125 ALA A O 1
ATOM 1022 N N . THR A 1 126 ? -9.526 -7.404 7.916 1.00 96.56 126 THR A N 1
ATOM 1023 C CA . THR A 1 126 ? -9.269 -6.930 6.552 1.00 96.56 126 THR A CA 1
ATOM 1024 C C . THR A 1 126 ? -8.949 -5.437 6.532 1.00 96.56 126 THR A C 1
ATOM 1026 O O . THR A 1 126 ? -8.003 -5.030 5.862 1.00 96.56 126 THR A O 1
ATOM 1029 N N . ILE A 1 127 ? -9.675 -4.609 7.291 1.00 96.12 127 ILE A N 1
ATOM 1030 C CA . ILE A 1 127 ? -9.355 -3.180 7.428 1.00 96.12 127 ILE A CA 1
ATOM 1031 C C . ILE A 1 127 ? -7.934 -2.988 7.984 1.00 96.12 127 ILE A C 1
ATOM 1033 O O . ILE A 1 127 ? -7.164 -2.223 7.410 1.00 96.12 127 ILE A O 1
ATOM 1037 N N . ILE A 1 128 ? -7.550 -3.725 9.031 1.00 94.94 128 ILE A N 1
ATOM 1038 C CA . ILE A 1 128 ? -6.207 -3.653 9.630 1.00 94.94 128 ILE A CA 1
ATOM 1039 C C . ILE A 1 128 ? -5.115 -4.050 8.628 1.00 94.94 128 ILE A C 1
ATOM 1041 O O . ILE A 1 128 ? -4.128 -3.329 8.504 1.00 94.94 128 ILE A O 1
ATOM 1045 N N . ALA A 1 129 ? -5.298 -5.134 7.866 1.00 95.62 129 ALA A N 1
ATOM 1046 C CA . ALA A 1 129 ? -4.345 -5.539 6.826 1.00 95.62 129 ALA A CA 1
ATOM 1047 C C . ALA A 1 129 ? -4.111 -4.418 5.793 1.00 95.62 129 ALA A C 1
ATOM 1049 O O . ALA A 1 129 ? -2.982 -4.143 5.385 1.00 95.62 129 ALA A O 1
ATOM 1050 N N . ASN A 1 130 ? -5.182 -3.716 5.409 1.00 96.31 130 ASN A N 1
ATOM 1051 C CA . ASN A 1 130 ? -5.113 -2.612 4.456 1.00 96.31 130 ASN A CA 1
ATOM 1052 C C . ASN A 1 130 ? -4.461 -1.344 5.042 1.00 96.31 130 ASN A C 1
ATOM 1054 O O . ASN A 1 130 ? -3.773 -0.638 4.301 1.00 96.31 130 ASN A O 1
ATOM 1058 N N . ILE A 1 131 ? -4.615 -1.080 6.348 1.00 94.31 131 ILE A N 1
ATOM 1059 C CA . ILE A 1 131 ? -3.848 -0.041 7.062 1.00 94.31 131 ILE A CA 1
ATOM 1060 C C . ILE A 1 131 ? -2.358 -0.411 7.073 1.00 94.31 131 ILE A C 1
ATOM 1062 O O . ILE A 1 131 ? -1.511 0.416 6.744 1.00 94.31 131 ILE A O 1
ATOM 1066 N N . ASN A 1 132 ? -2.024 -1.666 7.380 1.00 93.75 132 ASN A N 1
ATOM 1067 C CA . ASN A 1 132 ? -0.638 -2.139 7.442 1.00 93.75 132 ASN A CA 1
ATOM 1068 C C . ASN A 1 132 ? 0.089 -2.003 6.091 1.00 93.75 132 ASN A C 1
ATOM 1070 O O . ASN A 1 132 ? 1.266 -1.637 6.052 1.00 93.75 132 ASN A O 1
ATOM 1074 N N . ASN A 1 133 ? -0.621 -2.179 4.971 1.00 94.00 133 ASN A N 1
ATOM 1075 C CA . ASN A 1 133 ? -0.091 -1.915 3.629 1.00 94.00 133 ASN A CA 1
ATOM 1076 C C . ASN A 1 133 ? 0.420 -0.471 3.445 1.00 94.00 133 ASN A C 1
ATOM 1078 O O . ASN A 1 133 ? 1.375 -0.250 2.693 1.00 94.00 133 ASN A O 1
ATOM 1082 N N . CYS A 1 134 ? -0.179 0.521 4.118 1.00 94.31 134 CYS A N 1
ATOM 1083 C CA . CYS A 1 134 ? 0.202 1.929 3.973 1.00 94.31 134 CYS A CA 1
ATOM 1084 C C . CYS A 1 134 ? 1.650 2.194 4.393 1.00 94.31 134 CYS A C 1
ATOM 1086 O O . CYS A 1 134 ? 2.317 3.016 3.760 1.00 94.31 134 CYS A O 1
ATOM 1088 N N . MET A 1 135 ? 2.162 1.460 5.385 1.00 90.81 135 MET A N 1
ATOM 1089 C CA . MET A 1 135 ? 3.545 1.589 5.848 1.00 90.81 135 MET A CA 1
ATOM 1090 C C . MET A 1 135 ? 4.541 1.279 4.725 1.00 90.81 135 MET A C 1
ATOM 1092 O O . MET A 1 135 ? 5.444 2.072 4.472 1.00 90.81 135 MET A O 1
ATOM 1096 N N . ASN A 1 136 ? 4.329 0.186 3.988 1.00 91.81 136 ASN A N 1
ATOM 1097 C CA . ASN A 1 136 ? 5.187 -0.216 2.870 1.00 91.81 136 ASN A CA 1
ATOM 1098 C C . ASN A 1 136 ? 5.176 0.821 1.733 1.00 91.81 136 ASN A C 1
ATOM 1100 O O . ASN A 1 136 ? 6.226 1.178 1.193 1.00 91.81 136 ASN A O 1
ATOM 1104 N N . PHE A 1 137 ? 4.000 1.354 1.392 1.00 95.06 137 PHE A N 1
ATOM 1105 C CA . PHE A 1 137 ? 3.879 2.392 0.364 1.00 95.06 137 PHE A CA 1
ATOM 1106 C C . PHE A 1 137 ? 4.527 3.713 0.773 1.00 95.06 137 PHE A C 1
ATOM 1108 O O . PHE A 1 137 ? 5.160 4.363 -0.066 1.00 95.06 137 PHE A O 1
ATOM 1115 N N . ARG A 1 138 ? 4.390 4.107 2.042 1.00 94.00 138 ARG A N 1
ATOM 1116 C CA . ARG A 1 138 ? 5.044 5.292 2.609 1.00 94.00 138 ARG A CA 1
ATOM 1117 C C . ARG A 1 138 ? 6.556 5.156 2.506 1.00 94.00 138 ARG A C 1
ATOM 1119 O O . ARG A 1 138 ? 7.198 6.005 1.892 1.00 94.00 138 ARG A O 1
ATOM 1126 N N . ASP A 1 139 ? 7.084 4.036 2.988 1.00 91.38 139 ASP A N 1
ATOM 1127 C CA . ASP A 1 139 ? 8.511 3.726 2.972 1.00 91.38 139 ASP A CA 1
ATOM 1128 C C . ASP A 1 139 ? 9.092 3.764 1.556 1.00 91.38 139 ASP A C 1
ATOM 1130 O O . ASP A 1 139 ? 10.131 4.376 1.300 1.00 91.38 139 ASP A O 1
ATOM 1134 N N . HIS A 1 140 ? 8.404 3.124 0.607 1.00 91.62 140 HIS A N 1
ATOM 1135 C CA . HIS A 1 140 ? 8.802 3.141 -0.794 1.00 91.62 140 HIS A CA 1
ATOM 1136 C C . HIS A 1 140 ? 8.793 4.564 -1.359 1.00 91.62 140 HIS A C 1
ATOM 1138 O O . HIS A 1 140 ? 9.754 4.980 -2.006 1.00 91.62 140 HIS A O 1
ATOM 1144 N N . THR A 1 141 ? 7.730 5.325 -1.099 1.00 92.56 141 THR A N 1
ATOM 1145 C CA . THR A 1 141 ? 7.564 6.690 -1.611 1.00 92.56 141 THR A CA 1
ATOM 1146 C C . THR A 1 141 ? 8.654 7.616 -1.079 1.00 92.56 141 THR A C 1
ATOM 1148 O O . THR A 1 141 ? 9.243 8.371 -1.851 1.00 92.56 141 THR A O 1
ATOM 1151 N N . GLU A 1 142 ? 8.973 7.545 0.210 1.00 89.56 142 GLU A N 1
ATOM 1152 C CA . GLU A 1 142 ? 10.007 8.382 0.823 1.00 89.56 142 GLU A CA 1
ATOM 1153 C C . GLU A 1 142 ? 11.413 8.027 0.330 1.00 89.56 142 GLU A C 1
ATOM 1155 O O . GLU A 1 142 ? 12.205 8.924 0.050 1.00 89.56 142 GLU A O 1
ATOM 1160 N N . LYS A 1 143 ? 11.711 6.736 0.135 1.00 87.94 143 LYS A N 1
ATOM 1161 C CA . LYS A 1 143 ? 13.031 6.276 -0.333 1.00 87.94 143 LYS A CA 1
ATOM 1162 C C . LYS A 1 143 ? 13.278 6.526 -1.822 1.00 87.94 143 LYS A C 1
ATOM 1164 O O . LYS A 1 143 ? 14.431 6.630 -2.233 1.00 87.94 143 LYS A O 1
ATOM 1169 N N . THR A 1 144 ? 12.227 6.578 -2.643 1.00 83.75 144 THR A N 1
ATOM 1170 C CA . THR A 1 144 ? 12.365 6.585 -4.113 1.00 83.75 144 THR A CA 1
ATOM 1171 C C . THR A 1 144 ? 12.017 7.909 -4.780 1.00 83.75 144 THR A C 1
ATOM 1173 O O . THR A 1 144 ? 12.287 8.065 -5.971 1.00 83.75 144 THR A O 1
ATOM 1176 N N . THR A 1 145 ? 11.461 8.878 -4.046 1.00 81.75 145 THR A N 1
ATOM 1177 C CA . THR A 1 145 ? 11.016 10.147 -4.633 1.00 81.75 145 THR A CA 1
ATOM 1178 C C . THR A 1 145 ? 12.109 11.220 -4.575 1.00 81.75 145 THR A C 1
ATOM 1180 O O . THR A 1 145 ? 12.476 11.658 -3.485 1.00 81.75 145 THR A O 1
ATOM 1183 N N . PRO A 1 146 ? 12.606 11.724 -5.722 1.00 79.12 146 PRO A N 1
ATOM 1184 C CA . PRO A 1 146 ? 13.484 12.891 -5.738 1.00 79.12 146 PRO A CA 1
ATOM 1185 C C . PRO A 1 146 ? 12.734 14.153 -5.284 1.00 79.12 146 PRO A C 1
ATOM 1187 O O . PRO A 1 146 ? 11.549 14.294 -5.579 1.00 79.12 146 PRO A O 1
ATOM 1190 N N . SER A 1 147 ? 13.428 15.129 -4.682 1.00 75.12 147 SER A N 1
ATOM 1191 C CA . SER A 1 147 ? 12.806 16.391 -4.216 1.00 75.12 147 SER A CA 1
ATOM 1192 C C . SER A 1 147 ? 12.041 17.147 -5.318 1.00 75.12 147 SER A C 1
ATOM 1194 O O . SER A 1 147 ? 10.984 17.719 -5.070 1.00 75.12 147 SER A O 1
ATOM 1196 N N . ALA A 1 148 ? 12.472 17.056 -6.581 1.00 72.62 148 ALA A N 1
ATOM 1197 C CA . ALA A 1 148 ? 11.750 17.646 -7.716 1.00 72.62 148 ALA A CA 1
ATOM 1198 C C . ALA A 1 148 ? 10.313 17.101 -7.915 1.00 72.62 148 ALA A C 1
ATOM 1200 O O . ALA A 1 148 ? 9.536 17.683 -8.667 1.00 72.62 148 ALA A O 1
ATOM 1201 N N . GLN A 1 149 ? 9.954 15.990 -7.265 1.00 81.81 149 GLN A N 1
ATOM 1202 C CA . GLN A 1 149 ? 8.639 15.347 -7.331 1.00 81.81 149 GLN A CA 1
ATOM 1203 C C . GLN A 1 149 ? 7.846 15.469 -6.018 1.00 81.81 149 GLN A C 1
ATOM 1205 O O . GLN A 1 149 ? 6.904 14.707 -5.784 1.00 81.81 149 GLN A O 1
ATOM 1210 N N . ASP A 1 150 ? 8.170 16.460 -5.181 1.00 86.00 150 ASP A N 1
ATOM 1211 C CA . ASP A 1 150 ? 7.527 16.667 -3.878 1.00 86.00 150 ASP A CA 1
ATOM 1212 C C . ASP A 1 150 ? 6.000 16.80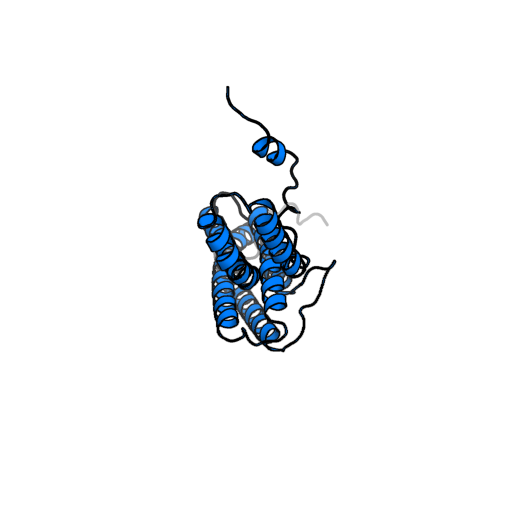4 -3.961 1.00 86.00 150 ASP A C 1
ATOM 1214 O O . ASP A 1 150 ? 5.284 16.298 -3.099 1.00 86.00 150 ASP A O 1
ATOM 1218 N N . SER A 1 151 ? 5.459 17.401 -5.027 1.00 91.88 151 SER A N 1
ATOM 1219 C CA . SER A 1 151 ? 3.999 17.502 -5.183 1.00 91.88 151 SER A CA 1
ATOM 1220 C C . SER A 1 151 ? 3.313 16.137 -5.353 1.00 91.88 151 SER A C 1
ATOM 1222 O O . SER A 1 151 ? 2.233 15.918 -4.801 1.00 91.88 151 SER A O 1
ATOM 1224 N N . THR A 1 152 ? 3.929 15.201 -6.080 1.00 93.94 152 THR A N 1
ATOM 1225 C CA . THR A 1 152 ? 3.421 13.830 -6.246 1.00 93.94 152 THR A CA 1
ATOM 1226 C C . THR A 1 152 ? 3.624 13.033 -4.963 1.00 93.94 152 THR A C 1
ATOM 1228 O O . THR A 1 152 ? 2.703 12.339 -4.532 1.00 93.94 152 THR A O 1
ATOM 1231 N N . ARG A 1 153 ? 4.773 13.215 -4.298 1.00 93.62 153 ARG A N 1
ATOM 1232 C CA . ARG A 1 153 ? 5.058 12.650 -2.973 1.00 93.62 153 ARG A CA 1
ATOM 1233 C C . ARG A 1 153 ? 3.952 12.988 -1.976 1.00 93.62 153 ARG A C 1
ATOM 1235 O O . ARG A 1 153 ? 3.354 12.097 -1.385 1.00 93.62 153 ARG A O 1
ATOM 1242 N N . LEU A 1 154 ? 3.626 14.274 -1.841 1.00 94.00 154 LEU A N 1
ATOM 1243 C CA . LEU A 1 154 ? 2.604 14.753 -0.911 1.00 94.00 154 LEU A CA 1
ATOM 1244 C C . LEU A 1 154 ? 1.206 14.226 -1.256 1.00 94.00 154 LEU A C 1
ATOM 1246 O O . LEU A 1 154 ? 0.445 13.898 -0.351 1.00 94.00 154 LEU A O 1
ATOM 1250 N N . LYS A 1 155 ? 0.870 14.081 -2.545 1.00 95.88 155 LYS A N 1
ATOM 1251 C CA . LYS A 1 155 ? -0.396 13.454 -2.968 1.00 95.88 155 LYS A CA 1
ATOM 1252 C C . LYS A 1 155 ? -0.475 11.988 -2.551 1.00 95.88 155 LYS A C 1
ATOM 1254 O O . LYS A 1 155 ? -1.529 11.556 -2.087 1.00 95.88 155 LYS A O 1
ATOM 1259 N N . ILE A 1 156 ? 0.611 11.232 -2.720 1.00 96.94 156 ILE A N 1
ATOM 1260 C CA . ILE A 1 156 ? 0.686 9.834 -2.281 1.00 96.94 156 ILE A CA 1
ATOM 1261 C C . ILE A 1 156 ? 0.500 9.759 -0.767 1.00 96.94 156 ILE A C 1
ATOM 1263 O O . ILE A 1 156 ? -0.417 9.084 -0.310 1.00 96.94 156 ILE A O 1
ATOM 1267 N N . LEU A 1 157 ? 1.294 10.511 -0.002 1.00 95.25 157 LEU A N 1
ATOM 1268 C CA . LEU A 1 157 ? 1.220 10.504 1.460 1.00 95.25 157 LEU A CA 1
ATOM 1269 C C . LEU A 1 157 ? -0.158 10.935 1.975 1.00 95.25 157 LEU A C 1
ATOM 1271 O O . LEU A 1 157 ? -0.694 10.299 2.874 1.00 95.25 157 LEU A O 1
ATOM 1275 N 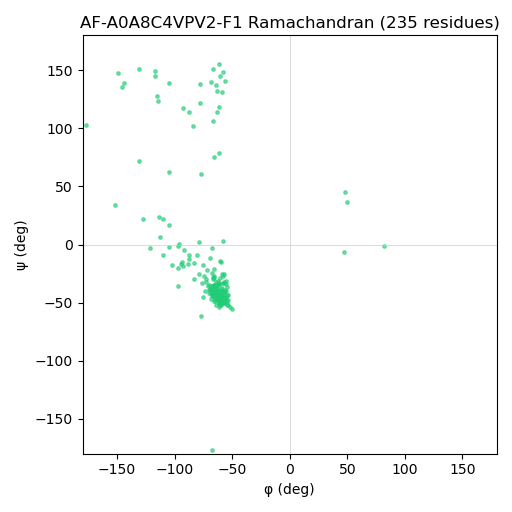N . GLY A 1 158 ? -0.763 11.957 1.364 1.00 96.19 158 GLY A N 1
ATOM 1276 C CA . GLY A 1 158 ? -2.123 12.377 1.692 1.00 96.19 158 GLY A CA 1
ATOM 1277 C C . GLY A 1 158 ? -3.160 11.285 1.420 1.00 96.19 158 GLY A C 1
ATOM 1278 O O . GLY A 1 158 ? -4.037 11.064 2.245 1.00 96.19 158 GLY A O 1
ATOM 1279 N N . THR A 1 159 ? -3.035 10.559 0.304 1.00 98.12 159 THR A N 1
ATOM 1280 C CA . THR A 1 159 ? -3.934 9.437 -0.029 1.00 98.12 159 THR A CA 1
ATOM 1281 C C . THR A 1 159 ? -3.785 8.293 0.978 1.00 98.12 159 THR A C 1
ATOM 1283 O O . THR A 1 159 ? -4.786 7.764 1.452 1.00 98.12 159 THR A O 1
ATOM 1286 N N . LEU A 1 160 ? -2.550 7.949 1.362 1.00 96.81 160 LEU A N 1
ATOM 1287 C CA . LEU A 1 160 ? -2.287 6.935 2.389 1.00 96.81 160 LEU A CA 1
ATOM 1288 C C . LEU A 1 160 ? -2.891 7.331 3.739 1.00 96.81 160 LEU A C 1
ATOM 1290 O O . LEU A 1 160 ? -3.551 6.511 4.363 1.00 96.81 160 LEU A O 1
ATOM 1294 N N . SER A 1 161 ? -2.763 8.597 4.143 1.00 95.81 161 SER A N 1
ATOM 1295 C CA . SER A 1 161 ? -3.384 9.083 5.380 1.00 95.81 161 SER A CA 1
ATOM 1296 C C . SER A 1 161 ? -4.909 9.033 5.356 1.00 95.81 161 SER A C 1
ATOM 1298 O O . SER A 1 161 ? -5.521 8.784 6.389 1.00 95.81 161 SER A O 1
ATOM 1300 N N . VAL A 1 162 ? -5.548 9.217 4.198 1.00 96.50 162 VAL A N 1
ATOM 1301 C CA . VAL A 1 162 ? -7.001 9.014 4.082 1.00 96.50 162 VAL A CA 1
ATOM 1302 C C . VAL A 1 162 ? -7.372 7.540 4.273 1.00 96.50 162 VAL A C 1
ATOM 1304 O O . VAL A 1 162 ? -8.330 7.253 4.986 1.00 96.50 162 VAL A O 1
ATOM 1307 N N . ILE A 1 163 ? -6.601 6.610 3.697 1.00 96.50 163 ILE A N 1
ATOM 1308 C CA . ILE A 1 163 ? -6.800 5.160 3.872 1.00 96.50 163 ILE A CA 1
ATOM 1309 C C . ILE A 1 163 ? -6.637 4.757 5.346 1.00 96.50 163 ILE A C 1
ATOM 1311 O O . ILE A 1 163 ? -7.498 4.072 5.896 1.00 96.50 163 ILE A O 1
ATOM 1315 N N . GLU A 1 164 ? -5.565 5.217 5.993 1.00 94.25 164 GLU A N 1
ATOM 1316 C CA . GLU A 1 164 ? -5.290 4.973 7.414 1.00 94.25 164 GLU A CA 1
ATOM 1317 C C . GLU A 1 164 ? -6.440 5.496 8.290 1.00 94.25 164 GLU A C 1
ATOM 1319 O O . GLU A 1 164 ? -7.003 4.744 9.085 1.00 94.25 164 GLU A O 1
ATOM 1324 N N . ASN A 1 165 ? -6.856 6.753 8.093 1.00 92.75 165 ASN A N 1
ATOM 1325 C CA . ASN A 1 165 ? -7.946 7.368 8.857 1.00 92.75 165 ASN A CA 1
ATOM 1326 C C . ASN A 1 165 ? -9.280 6.643 8.658 1.00 92.75 165 ASN A C 1
ATOM 1328 O O . ASN A 1 165 ? -9.998 6.416 9.627 1.00 92.75 165 ASN A O 1
ATOM 1332 N N . LEU A 1 166 ? -9.593 6.213 7.430 1.00 93.62 166 LEU A N 1
ATOM 1333 C CA . LEU A 1 166 ? -10.790 5.419 7.157 1.00 93.62 166 LEU A CA 1
ATOM 1334 C C . LEU A 1 166 ? -10.832 4.145 7.999 1.00 93.62 166 LEU A C 1
ATOM 1336 O O . LEU A 1 166 ? -11.913 3.745 8.447 1.00 93.62 166 LEU A O 1
ATOM 1340 N N . GLY A 1 167 ? -9.672 3.516 8.176 1.00 92.06 167 GLY A N 1
ATOM 1341 C CA . GLY A 1 167 ? -9.512 2.320 8.976 1.00 92.06 167 GLY A CA 1
ATOM 1342 C C . GLY A 1 167 ? -9.549 2.599 10.479 1.00 92.06 167 GLY A C 1
ATOM 1343 O O . GLY A 1 167 ? -10.290 1.928 11.194 1.00 92.06 167 GLY A O 1
ATOM 1344 N N . TYR A 1 168 ? -8.849 3.628 10.963 1.00 90.94 168 TYR A N 1
ATOM 1345 C CA . TYR A 1 168 ? -8.921 4.037 12.370 1.00 90.94 168 TYR A CA 1
ATOM 1346 C C . TYR A 1 168 ? -10.338 4.424 12.794 1.00 90.94 168 TYR A C 1
ATOM 1348 O O . TYR A 1 168 ? -10.765 4.037 13.879 1.00 90.94 168 TYR A O 1
ATOM 1356 N N . ASP A 1 169 ? -11.100 5.094 11.926 1.00 91.25 169 ASP A N 1
ATOM 1357 C CA . ASP A 1 169 ? -12.509 5.406 12.171 1.00 91.25 169 ASP A CA 1
ATOM 1358 C C . ASP A 1 169 ? -13.344 4.140 12.401 1.00 91.25 169 ASP A C 1
ATOM 1360 O O . ASP A 1 169 ? -14.243 4.145 13.238 1.00 91.25 169 ASP A O 1
ATOM 1364 N N . VAL A 1 170 ? -13.057 3.053 11.674 1.00 92.25 170 VAL A N 1
ATOM 1365 C CA . VAL A 1 170 ? -13.735 1.759 11.860 1.00 92.25 170 VAL A CA 1
ATOM 1366 C C . VAL A 1 170 ? -13.351 1.134 13.198 1.00 92.25 170 VAL A C 1
ATOM 1368 O O . VAL A 1 170 ? -14.225 0.677 13.930 1.00 92.25 170 VAL A O 1
ATOM 1371 N N . LEU A 1 171 ? -12.060 1.118 13.530 1.00 90.31 171 LEU A N 1
ATOM 1372 C CA . LEU A 1 171 ? -11.558 0.467 14.745 1.00 90.31 171 LEU A CA 1
ATOM 1373 C C . LEU A 1 171 ? -11.963 1.214 16.022 1.00 90.31 171 LEU A C 1
ATOM 1375 O O . LEU A 1 171 ? -12.237 0.600 17.047 1.00 90.31 171 LEU A O 1
ATOM 1379 N N . LEU A 1 172 ? -12.037 2.545 15.968 1.00 89.75 172 LEU A N 1
ATOM 1380 C CA . LEU A 1 172 ? -12.382 3.383 17.119 1.00 89.75 172 LEU A CA 1
ATOM 1381 C C . LEU A 1 172 ? -13.891 3.596 17.288 1.00 89.75 172 LEU A C 1
ATOM 1383 O O . LEU A 1 172 ? -14.310 4.149 18.307 1.00 89.75 172 LEU A O 1
ATOM 1387 N N . GLN A 1 173 ? -14.717 3.180 16.322 1.00 90.81 173 GLN A N 1
ATOM 1388 C CA . GLN A 1 173 ? -16.157 3.445 16.338 1.00 90.81 173 GLN A CA 1
ATOM 1389 C C . GLN A 1 173 ? -16.833 2.904 17.604 1.00 90.81 173 GLN A C 1
ATOM 1391 O O . GLN A 1 173 ? -17.543 3.651 18.282 1.00 90.81 173 GLN A O 1
ATOM 1396 N N . ASP A 1 174 ? -16.595 1.634 17.934 1.00 89.12 174 ASP A N 1
ATOM 1397 C CA . ASP A 1 174 ? -17.232 0.971 19.078 1.00 89.12 174 ASP A CA 1
ATOM 1398 C C . ASP A 1 174 ? -16.762 1.576 20.405 1.00 89.12 174 ASP A C 1
ATOM 1400 O O . ASP A 1 174 ? -17.581 1.893 21.272 1.00 89.12 174 ASP A O 1
ATOM 1404 N N . LEU A 1 175 ? -15.458 1.855 20.520 1.00 88.62 175 LEU A N 1
ATOM 1405 C CA . LEU A 1 175 ? -14.885 2.548 21.671 1.00 88.62 175 LEU A CA 1
ATOM 1406 C C . LEU A 1 175 ? -15.528 3.927 21.868 1.00 88.62 175 LEU A C 1
ATOM 1408 O O . LEU A 1 175 ? -15.926 4.279 22.977 1.00 88.62 175 LEU A O 1
ATOM 1412 N N . PHE A 1 176 ? -15.667 4.726 20.808 1.00 89.81 176 PHE A N 1
ATOM 1413 C CA . PHE A 1 176 ? -16.284 6.046 20.923 1.00 89.81 176 PHE A CA 1
ATOM 1414 C C . PHE A 1 176 ? -17.767 5.979 21.287 1.00 89.81 176 PHE A C 1
ATOM 1416 O O . PHE A 1 176 ? -18.247 6.845 22.026 1.00 89.81 176 PHE A O 1
ATOM 1423 N N . LEU A 1 177 ? -18.498 4.968 20.811 1.00 91.69 177 LEU A N 1
ATOM 1424 C CA . LEU A 1 177 ? -19.886 4.743 21.212 1.00 91.69 177 LEU A CA 1
ATOM 1425 C C . LEU A 1 177 ? -19.996 4.422 22.708 1.00 91.69 177 LEU A C 1
ATOM 1427 O O . LEU A 1 177 ? -20.874 4.976 23.372 1.00 91.69 177 LEU A O 1
ATOM 1431 N N . GLU A 1 178 ? -19.084 3.607 23.240 1.00 92.19 178 GLU A N 1
ATOM 1432 C CA . GLU A 1 178 ? -19.019 3.248 24.662 1.00 92.19 178 GLU A CA 1
ATOM 1433 C C . GLU A 1 178 ? -18.584 4.428 25.548 1.00 92.19 178 GLU A C 1
ATOM 1435 O O . GLU A 1 178 ? -19.185 4.687 26.591 1.00 92.19 178 GLU A O 1
ATOM 1440 N N . LEU A 1 179 ? -17.596 5.213 25.110 1.00 89.44 179 LEU A N 1
ATOM 1441 C CA . LEU A 1 179 ? -17.073 6.350 25.874 1.00 89.44 179 LEU A CA 1
ATOM 1442 C C . LEU A 1 179 ? -18.025 7.555 25.914 1.00 89.44 179 LEU A C 1
ATOM 1444 O O . LEU A 1 179 ? -18.028 8.320 26.881 1.00 89.44 179 LEU A O 1
ATOM 1448 N N . LYS A 1 180 ? -18.852 7.761 24.884 1.00 91.38 180 LYS A N 1
ATOM 1449 C CA . LYS A 1 180 ? -19.754 8.923 24.774 1.00 91.38 180 LYS A CA 1
ATOM 1450 C C . LYS A 1 180 ? -20.687 9.128 25.984 1.00 91.38 180 LYS A C 1
ATOM 1452 O O . LYS A 1 180 ? -20.765 10.265 26.461 1.00 91.38 180 LYS A O 1
ATOM 1457 N N . PRO A 1 181 ? -21.421 8.119 26.497 1.00 90.00 181 PRO A N 1
ATOM 1458 C CA . PRO A 1 181 ? -22.221 8.284 27.712 1.00 90.00 181 PRO A CA 1
ATOM 1459 C C . PRO A 1 181 ? -21.364 8.530 28.963 1.00 90.00 181 PRO A C 1
ATOM 1461 O O . PRO A 1 181 ? -21.760 9.342 29.802 1.00 90.00 181 PRO A O 1
ATOM 1464 N N . ILE A 1 182 ? -20.182 7.912 29.058 1.00 86.69 182 ILE A N 1
ATOM 1465 C CA . ILE A 1 182 ? -19.256 8.068 30.192 1.00 86.69 182 ILE A CA 1
ATOM 1466 C C . ILE A 1 182 ? -18.757 9.520 30.271 1.00 86.69 182 ILE A C 1
ATOM 1468 O O . ILE A 1 182 ? -18.835 10.157 31.323 1.00 86.69 182 ILE A O 1
ATOM 1472 N N . PHE A 1 183 ? -18.367 10.113 29.137 1.00 85.31 183 PHE A N 1
ATOM 1473 C CA . PHE A 1 183 ? -17.985 11.527 29.077 1.00 85.31 183 PHE A CA 1
ATOM 1474 C C . PHE A 1 183 ? -19.142 12.476 29.407 1.00 85.31 183 PHE A C 1
ATOM 1476 O O . PHE A 1 183 ? -18.942 13.483 30.086 1.00 85.31 183 PHE A O 1
ATOM 1483 N N . ARG A 1 184 ? -20.374 12.164 28.982 1.00 86.38 184 ARG A N 1
ATOM 1484 C CA . ARG A 1 184 ? -21.550 12.970 29.358 1.00 86.38 184 ARG A CA 1
ATOM 1485 C C . ARG A 1 184 ? -21.759 12.975 30.870 1.00 86.38 184 ARG A C 1
ATOM 1487 O O . ARG A 1 184 ? -21.909 14.054 31.439 1.00 86.38 184 ARG A O 1
ATOM 1494 N N . LYS A 1 185 ? -21.692 11.805 31.515 1.00 82.50 185 LYS A N 1
ATOM 1495 C CA . LYS A 1 185 ? -21.753 11.667 32.979 1.00 82.50 185 LYS A CA 1
ATOM 1496 C C . LYS A 1 185 ? -20.667 12.512 33.647 1.00 82.50 185 LYS A C 1
ATOM 1498 O O . LYS A 1 185 ? -20.988 13.315 34.519 1.00 82.50 185 LYS A O 1
ATOM 1503 N N . PHE A 1 186 ? -19.430 12.425 33.153 1.00 74.56 186 PHE A N 1
ATOM 1504 C CA . PHE A 1 186 ? -18.292 13.199 33.655 1.00 74.56 186 PHE A CA 1
ATOM 1505 C C . PHE A 1 186 ? -18.544 14.714 33.644 1.00 74.56 186 PHE A C 1
ATOM 1507 O O . PHE A 1 186 ? -18.298 15.393 34.636 1.00 74.56 186 PHE A O 1
ATOM 1514 N N . THR A 1 187 ? -19.092 15.248 32.547 1.00 77.44 187 THR A N 1
ATOM 1515 C CA . THR A 1 187 ? -19.388 16.690 32.428 1.00 77.44 187 THR A CA 1
ATOM 1516 C C . THR A 1 187 ? -20.569 17.163 33.284 1.00 77.44 187 THR A C 1
ATOM 1518 O O . THR A 1 187 ? -20.672 18.354 33.572 1.00 77.44 187 THR A O 1
ATOM 1521 N N . GLN A 1 188 ? -21.467 16.256 33.684 1.00 79.06 188 GLN A N 1
ATOM 1522 C CA . GLN A 1 188 ? -22.706 16.573 34.406 1.00 79.06 188 GLN A CA 1
ATOM 1523 C C . GLN A 1 188 ? -22.575 16.402 35.923 1.00 79.06 188 GLN A C 1
ATOM 1525 O O . GLN A 1 188 ? -23.148 17.180 36.688 1.00 79.06 188 GLN A O 1
ATOM 1530 N N . SER A 1 189 ? -21.818 15.405 36.383 1.00 66.75 189 SER A N 1
ATOM 1531 C CA . SER A 1 189 ? -21.510 15.240 37.801 1.00 66.75 189 SER A CA 1
ATOM 1532 C C . SER A 1 189 ? -20.411 16.226 38.189 1.00 66.75 189 SER A C 1
ATOM 1534 O O . SER A 1 189 ? -19.327 16.187 37.617 1.00 66.75 189 SER A O 1
ATOM 1536 N N . LYS A 1 190 ? -20.660 17.114 39.158 1.00 62.47 190 LYS A N 1
ATOM 1537 C CA . LYS A 1 190 ? -19.659 18.051 39.696 1.00 62.47 190 LYS A CA 1
ATOM 1538 C C . LYS A 1 190 ? -18.477 17.297 40.331 1.00 62.47 190 LYS A C 1
ATOM 1540 O O . LYS A 1 190 ? -18.479 17.183 41.543 1.00 62.47 190 LYS A O 1
ATOM 1545 N N . TRP A 1 191 ? -17.526 16.777 39.545 1.00 63.47 191 TRP A N 1
ATOM 1546 C CA . TRP A 1 191 ? -16.179 16.247 39.872 1.00 63.47 191 TRP A CA 1
ATOM 1547 C C . TRP A 1 191 ? -16.015 15.265 41.062 1.00 63.47 191 TRP A C 1
ATOM 1549 O O . TRP A 1 191 ? -14.941 14.701 41.245 1.00 63.47 191 TRP A O 1
ATOM 1559 N N . LEU A 1 192 ? -17.055 15.003 41.851 1.00 59.84 192 LEU A N 1
ATOM 1560 C CA . LEU A 1 192 ? -17.036 14.241 43.102 1.00 59.84 192 LEU A CA 1
ATOM 1561 C C . LEU A 1 192 ? -16.915 12.725 42.863 1.00 59.84 192 LEU A C 1
ATOM 1563 O O . LEU A 1 192 ? -16.500 12.008 43.763 1.00 59.84 192 LEU A O 1
ATOM 1567 N N . SER A 1 193 ? -17.209 12.256 41.644 1.00 65.88 193 SER A N 1
ATOM 1568 C CA . SER A 1 193 ? -17.120 10.848 41.201 1.00 65.88 193 SER A CA 1
ATOM 1569 C C . SER A 1 193 ? -16.024 10.632 40.141 1.00 65.88 193 SER A C 1
ATOM 1571 O O . SER A 1 193 ? -16.112 9.729 39.305 1.00 65.88 193 SER A O 1
ATOM 1573 N N . CYS A 1 194 ? -15.015 11.513 40.113 1.00 74.00 194 CYS A N 1
ATOM 1574 C CA . CYS A 1 194 ? -13.993 11.556 39.062 1.00 74.00 194 CYS A CA 1
ATOM 1575 C C . CYS A 1 194 ? -13.200 10.240 38.956 1.00 74.00 194 CYS A C 1
ATOM 1577 O O . CYS A 1 194 ? -12.990 9.748 37.853 1.00 74.00 194 CYS A O 1
ATOM 1579 N N . SER A 1 195 ? -12.836 9.621 40.085 1.00 81.62 195 SER A N 1
ATOM 1580 C CA . SER A 1 195 ? -12.073 8.363 40.107 1.00 81.62 195 SER A CA 1
ATOM 1581 C C . SER A 1 195 ? -12.836 7.184 39.494 1.00 81.62 195 SER A C 1
ATOM 1583 O O . SER A 1 195 ? -12.280 6.452 38.681 1.00 81.62 195 SER A O 1
ATOM 1585 N N . GLU A 1 196 ? -14.114 7.016 39.832 1.00 84.06 196 GLU A N 1
ATOM 1586 C CA . GLU A 1 196 ? -14.966 5.949 39.288 1.00 84.06 196 GLU A CA 1
ATOM 1587 C C . GLU A 1 196 ? -15.177 6.120 37.783 1.00 84.06 196 GLU A C 1
ATOM 1589 O O . GLU A 1 196 ? -15.024 5.172 37.018 1.00 84.06 196 GLU A O 1
ATOM 1594 N N . THR A 1 197 ? -15.443 7.351 37.344 1.00 83.62 197 THR A N 1
ATOM 1595 C CA . THR A 1 197 ? -15.652 7.650 35.920 1.00 83.62 197 THR A CA 1
ATOM 1596 C C . THR A 1 197 ? -14.361 7.470 35.111 1.00 83.62 197 THR A C 1
ATOM 1598 O O . THR A 1 197 ? -14.404 6.983 33.985 1.00 83.62 197 THR A O 1
ATOM 1601 N N . ILE A 1 198 ? -13.197 7.803 35.681 1.00 85.75 198 ILE A N 1
ATOM 1602 C CA . ILE A 1 198 ? -11.892 7.516 35.064 1.00 85.75 198 ILE A CA 1
ATOM 1603 C C . ILE A 1 198 ? -11.671 6.004 34.938 1.00 85.75 198 ILE A C 1
ATOM 1605 O O . ILE A 1 198 ? -11.233 5.547 33.884 1.00 85.75 198 ILE A O 1
ATOM 1609 N N . ASN A 1 199 ? -12.008 5.216 35.962 1.00 89.19 199 ASN A N 1
ATOM 1610 C CA . ASN A 1 199 ? -11.895 3.758 35.894 1.00 89.19 199 ASN A CA 1
ATOM 1611 C C . ASN A 1 199 ? -12.807 3.160 34.809 1.00 89.19 199 ASN A C 1
ATOM 1613 O O . ASN A 1 199 ? -12.372 2.266 34.086 1.00 89.19 199 ASN A O 1
ATOM 1617 N N . GLU A 1 200 ? -14.028 3.683 34.642 1.00 89.31 200 GLU A N 1
ATOM 1618 C CA . GLU A 1 200 ? -14.930 3.304 33.541 1.00 89.31 200 GLU A CA 1
ATOM 1619 C C . GLU A 1 200 ? -14.282 3.575 32.166 1.00 89.31 200 GLU A C 1
ATOM 1621 O O . GLU A 1 200 ? -14.293 2.701 31.299 1.00 89.31 200 GLU A O 1
ATOM 1626 N N . ILE A 1 201 ? -13.642 4.739 31.976 1.00 87.94 201 ILE A N 1
ATOM 1627 C CA . ILE A 1 201 ? -12.919 5.081 30.734 1.00 87.94 201 ILE A CA 1
ATOM 1628 C C . ILE A 1 201 ? -11.745 4.124 30.488 1.00 87.94 201 ILE A C 1
ATOM 1630 O O . ILE A 1 201 ? -11.560 3.650 29.364 1.00 87.94 201 ILE A O 1
ATOM 1634 N N . ILE A 1 202 ? -10.941 3.844 31.519 1.00 89.56 202 ILE A N 1
ATOM 1635 C CA . ILE A 1 202 ? -9.783 2.941 31.420 1.00 89.56 202 ILE A CA 1
ATOM 1636 C C . ILE A 1 202 ? -10.240 1.535 31.033 1.00 89.56 202 ILE A C 1
ATOM 1638 O O . ILE A 1 202 ? -9.629 0.917 30.158 1.00 89.56 202 ILE A O 1
ATOM 1642 N N . GLN A 1 203 ? -11.313 1.036 31.649 1.00 90.56 203 GLN A N 1
ATOM 1643 C CA . GLN A 1 203 ? -11.840 -0.295 31.366 1.00 90.56 203 GLN A CA 1
ATOM 1644 C C . GLN A 1 203 ? -12.383 -0.394 29.939 1.00 90.56 203 GLN A C 1
ATOM 1646 O O . GLN A 1 203 ? -12.001 -1.319 29.222 1.00 90.56 203 GLN A O 1
ATOM 1651 N N . ALA A 1 204 ? -13.205 0.573 29.514 1.00 88.56 204 ALA A N 1
ATOM 1652 C CA . ALA A 1 204 ? -13.712 0.650 28.146 1.00 88.56 204 ALA A CA 1
ATOM 1653 C C . ALA A 1 204 ? -12.546 0.644 27.149 1.00 88.56 204 ALA A C 1
ATOM 1655 O O . ALA A 1 204 ? -12.455 -0.226 26.290 1.00 88.56 204 ALA A O 1
ATOM 1656 N N . THR A 1 205 ? -11.569 1.533 27.340 1.00 87.56 205 THR A N 1
ATOM 1657 C CA . THR A 1 205 ? -10.381 1.607 26.476 1.00 87.56 205 THR A CA 1
ATOM 1658 C C . THR A 1 205 ? -9.628 0.275 26.438 1.00 87.56 205 THR A C 1
ATOM 1660 O O . THR A 1 205 ? -9.311 -0.221 25.359 1.00 87.56 205 THR A O 1
ATOM 1663 N N . SER A 1 206 ? -9.395 -0.350 27.596 1.00 87.69 206 SER A N 1
ATOM 1664 C CA . SER A 1 206 ? -8.641 -1.606 27.706 1.00 87.69 206 SER A CA 1
ATOM 1665 C C . SER A 1 206 ? -9.301 -2.774 26.974 1.00 87.69 206 SER A C 1
ATOM 1667 O O . SER A 1 206 ? -8.595 -3.595 26.387 1.00 87.69 206 SER A O 1
ATOM 1669 N N . ASN A 1 207 ? -10.635 -2.836 26.962 1.00 87.25 207 ASN A N 1
ATOM 1670 C CA . ASN A 1 207 ? -11.382 -3.879 26.257 1.00 87.25 207 ASN A CA 1
ATOM 1671 C C . ASN A 1 207 ? -11.161 -3.814 24.734 1.00 87.25 207 ASN A C 1
ATOM 1673 O O . ASN A 1 207 ? -11.054 -4.853 24.080 1.00 87.25 207 ASN A O 1
ATOM 1677 N N . HIS A 1 208 ? -11.011 -2.605 24.184 1.00 84.12 208 HIS A N 1
ATOM 1678 C CA . HIS A 1 208 ? -10.836 -2.376 22.744 1.00 84.12 208 HIS A CA 1
ATOM 1679 C C . HIS A 1 208 ? -9.370 -2.425 22.280 1.00 84.12 208 HIS A C 1
ATOM 1681 O O . HIS A 1 208 ? -9.110 -2.627 21.097 1.00 84.12 208 HIS A O 1
ATOM 1687 N N . LEU A 1 209 ? -8.385 -2.330 23.187 1.00 81.00 209 LEU A N 1
ATOM 1688 C CA . LEU A 1 209 ? -6.949 -2.354 22.837 1.00 81.00 209 LEU A CA 1
ATOM 1689 C C . LEU A 1 209 ? -6.503 -3.625 22.100 1.00 81.00 209 LEU A C 1
ATOM 1691 O O . LEU A 1 209 ? -5.501 -3.606 21.386 1.00 81.00 209 LEU A O 1
ATOM 1695 N N . SER A 1 210 ? -7.207 -4.743 22.288 1.00 78.94 210 SER A N 1
ATOM 1696 C CA . SER A 1 210 ? -6.853 -6.010 21.642 1.00 78.94 210 SER A CA 1
ATOM 1697 C C . SER A 1 210 ? -6.930 -5.946 20.111 1.00 78.94 210 SER A C 1
ATOM 1699 O O . SER A 1 210 ? -6.097 -6.570 19.455 1.00 78.94 210 SER A O 1
ATOM 1701 N N . GLU A 1 211 ? -7.834 -5.131 19.557 1.00 76.06 211 GLU A N 1
ATOM 1702 C CA . GLU A 1 211 ? -8.014 -4.947 18.109 1.00 76.06 211 GLU A CA 1
ATOM 1703 C C . GLU A 1 211 ? -6.816 -4.245 17.453 1.00 76.06 211 GLU A C 1
ATOM 1705 O O . GLU A 1 211 ? -6.537 -4.445 16.274 1.00 76.06 211 GLU A O 1
ATOM 1710 N N . PHE A 1 212 ? -6.055 -3.466 18.225 1.00 82.38 212 PHE A N 1
ATOM 1711 C CA . PHE A 1 212 ? -4.915 -2.697 17.725 1.00 82.38 212 PHE A CA 1
ATOM 1712 C C . PHE A 1 212 ? -3.607 -3.496 17.721 1.00 82.38 212 PHE A C 1
ATOM 1714 O O . PHE A 1 212 ? -2.639 -3.074 17.102 1.00 82.38 212 PHE A O 1
ATOM 1721 N N . LYS A 1 213 ? -3.556 -4.668 18.371 1.00 83.75 213 LYS A N 1
ATOM 1722 C CA . LYS A 1 213 ? -2.317 -5.462 18.505 1.00 83.75 213 LYS A CA 1
ATOM 1723 C C . LYS A 1 213 ? -1.785 -6.013 17.183 1.00 83.75 213 LYS A C 1
ATOM 1725 O O . LYS A 1 213 ? -0.621 -6.380 17.111 1.00 83.75 213 LYS A O 1
ATOM 1730 N N . THR A 1 214 ? -2.645 -6.113 16.174 1.00 84.88 214 THR A N 1
ATOM 1731 C CA . THR A 1 214 ? -2.302 -6.626 14.842 1.00 84.88 214 THR A CA 1
ATOM 1732 C C . THR A 1 214 ? -2.002 -5.511 13.834 1.00 84.88 214 THR A C 1
ATOM 1734 O O . THR A 1 214 ? -1.715 -5.812 12.674 1.00 84.88 214 THR A O 1
ATOM 1737 N N . LEU A 1 215 ? -2.097 -4.237 14.241 1.00 82.88 215 LEU A N 1
ATOM 1738 C CA . LEU A 1 215 ? -1.619 -3.095 13.459 1.00 82.88 215 LEU A CA 1
ATOM 1739 C C . LEU A 1 215 ? -0.109 -2.987 13.586 1.00 82.88 215 LEU A C 1
ATOM 1741 O O . LEU A 1 215 ? 0.422 -3.127 14.687 1.00 82.88 215 LEU A O 1
ATOM 1745 N N . HIS A 1 216 ? 0.577 -2.704 12.483 1.00 80.50 216 HIS A N 1
ATOM 1746 C CA . HIS A 1 216 ? 1.971 -2.303 12.567 1.00 80.50 216 HIS A CA 1
ATOM 1747 C C . HIS A 1 216 ? 2.077 -1.055 13.430 1.00 80.50 216 HIS A C 1
ATOM 1749 O O . HIS A 1 216 ? 1.341 -0.085 13.242 1.00 80.50 216 HIS A O 1
ATOM 1755 N N . ASP A 1 217 ? 2.999 -1.100 14.384 1.00 70.44 217 ASP A N 1
ATOM 1756 C CA . ASP A 1 217 ? 3.255 0.031 15.253 1.00 70.44 217 ASP A CA 1
ATOM 1757 C C . ASP A 1 217 ? 3.726 1.223 14.391 1.00 70.44 217 ASP A C 1
ATOM 1759 O O . ASP A 1 217 ? 4.773 1.134 13.731 1.00 70.44 217 ASP A O 1
ATOM 1763 N N . PRO A 1 218 ? 2.974 2.344 14.382 1.00 56.41 218 PRO A N 1
ATOM 1764 C CA . PRO A 1 218 ? 3.324 3.522 13.596 1.00 56.41 218 PRO A CA 1
ATOM 1765 C C . PRO A 1 218 ? 4.701 4.099 13.977 1.00 56.41 218 PRO A C 1
ATOM 1767 O O . PRO A 1 218 ? 5.274 4.872 13.208 1.00 56.41 218 PRO A O 1
ATOM 1770 N N . PHE A 1 219 ? 5.271 3.709 15.125 1.00 44.66 219 PHE A N 1
ATOM 1771 C CA . PHE A 1 219 ? 6.565 4.171 15.620 1.00 44.66 219 PHE A CA 1
ATOM 1772 C C . PHE A 1 219 ? 7.768 3.311 15.209 1.00 44.66 219 PHE A C 1
ATOM 1774 O O . PHE A 1 219 ? 8.903 3.743 15.431 1.00 44.66 219 PHE A O 1
ATOM 1781 N N . TYR A 1 220 ? 7.595 2.173 14.523 1.00 41.12 220 TYR A N 1
ATOM 1782 C CA . TYR A 1 220 ? 8.745 1.380 14.045 1.00 41.12 220 TYR A CA 1
ATOM 1783 C C . TYR A 1 220 ? 9.576 2.068 12.939 1.00 41.12 220 TYR A C 1
ATOM 1785 O O . TYR A 1 220 ? 10.639 1.565 12.564 1.00 41.12 220 TYR A O 1
ATOM 1793 N N . GLN A 1 221 ? 9.162 3.252 12.470 1.00 42.03 221 GLN A N 1
ATOM 1794 C CA . GLN A 1 221 ? 9.927 4.106 11.551 1.00 42.03 221 GLN A CA 1
ATOM 1795 C C . GLN A 1 221 ? 10.417 5.436 12.142 1.00 42.03 221 GLN A C 1
ATOM 1797 O O . GLN A 1 221 ? 11.088 6.182 11.429 1.00 42.03 221 GLN A O 1
ATOM 1802 N N . VAL A 1 222 ? 10.259 5.709 13.448 1.00 32.56 222 VAL A N 1
ATOM 1803 C CA . VAL A 1 222 ? 11.094 6.740 14.108 1.00 32.56 222 VAL A CA 1
ATOM 1804 C C . VAL A 1 222 ? 12.482 6.142 14.367 1.00 32.56 222 VAL A C 1
ATOM 1806 O O . VAL A 1 222 ? 12.959 5.993 15.488 1.00 32.56 222 VAL A O 1
ATOM 1809 N N . ARG A 1 223 ? 13.148 5.742 13.282 1.00 36.97 223 ARG A N 1
ATOM 1810 C CA . ARG A 1 223 ? 14.547 5.327 13.255 1.00 36.97 223 ARG A CA 1
ATOM 1811 C C . ARG A 1 223 ? 15.380 6.445 12.641 1.00 36.97 223 ARG A C 1
ATOM 1813 O O . ARG A 1 223 ? 16.068 6.275 11.646 1.00 36.97 223 ARG A O 1
ATOM 1820 N N . SER A 1 224 ? 15.382 7.586 13.314 1.00 31.97 224 SER A N 1
ATOM 1821 C CA . SER A 1 224 ? 16.617 8.326 13.534 1.00 31.97 224 SER A CA 1
ATOM 1822 C C . SER A 1 224 ? 16.523 8.983 14.910 1.00 31.97 224 SER A C 1
ATOM 1824 O O . SER A 1 224 ? 15.481 9.493 15.305 1.00 31.97 224 SER A O 1
ATOM 1826 N N . LYS A 1 225 ? 17.606 8.898 15.676 1.00 35.59 225 LYS A N 1
ATOM 1827 C CA . LYS A 1 225 ? 17.739 9.289 17.089 1.00 35.59 225 LYS A CA 1
ATOM 1828 C C . LYS A 1 225 ? 17.405 10.767 17.407 1.00 35.59 225 LYS A C 1
ATOM 1830 O O . LYS A 1 225 ? 17.594 11.163 18.547 1.00 35.59 225 LYS A O 1
ATOM 1835 N N . GLY A 1 226 ? 16.961 11.572 16.437 1.00 37.62 226 GLY A N 1
ATOM 1836 C CA . GLY A 1 226 ? 16.832 13.030 16.553 1.00 37.62 226 GLY A CA 1
ATOM 1837 C C . GLY A 1 226 ? 15.442 13.572 16.905 1.00 37.62 226 GLY A C 1
ATOM 1838 O O . GLY A 1 226 ? 15.352 14.691 17.398 1.00 37.62 226 GLY A O 1
ATOM 1839 N N . ASP A 1 227 ? 14.356 12.818 16.705 1.00 44.66 227 ASP A N 1
ATOM 1840 C CA . ASP A 1 227 ? 13.005 13.404 16.821 1.00 44.66 227 ASP A CA 1
ATOM 1841 C C . ASP A 1 227 ? 12.348 13.234 18.201 1.00 44.66 227 ASP A C 1
ATOM 1843 O O . ASP A 1 227 ? 11.454 14.002 18.556 1.00 44.66 227 ASP A O 1
ATOM 1847 N N . ILE A 1 228 ? 12.842 12.318 19.044 1.00 39.59 228 ILE A N 1
ATOM 1848 C CA . ILE A 1 228 ? 12.402 12.226 20.451 1.00 39.59 228 ILE A CA 1
ATOM 1849 C C . ILE A 1 228 ? 12.931 13.424 21.261 1.00 39.59 228 ILE A C 1
ATOM 1851 O O . ILE A 1 228 ? 12.211 13.973 22.094 1.00 39.59 228 ILE A O 1
ATOM 1855 N N . GLU A 1 229 ? 14.143 13.905 20.961 1.00 38.16 229 GLU A N 1
ATOM 1856 C CA . GLU A 1 229 ? 14.696 15.126 21.571 1.00 38.16 229 GLU A CA 1
ATOM 1857 C C . GLU A 1 229 ? 13.906 16.379 21.167 1.00 38.16 229 GLU A C 1
ATOM 1859 O O . GLU A 1 229 ? 13.780 17.315 21.952 1.00 38.16 229 GLU A O 1
ATOM 1864 N N . ARG A 1 230 ? 13.289 16.379 19.980 1.00 38.78 230 ARG A N 1
ATOM 1865 C CA . ARG A 1 230 ? 12.491 17.505 19.482 1.00 38.78 230 ARG A CA 1
ATOM 1866 C C . ARG A 1 230 ? 11.086 17.574 20.093 1.00 38.78 230 ARG A C 1
ATOM 1868 O O . ARG A 1 230 ? 10.519 18.659 20.176 1.00 38.78 230 ARG A O 1
ATOM 1875 N N . ILE A 1 231 ? 10.542 16.441 20.544 1.00 38.22 231 ILE A N 1
ATOM 1876 C CA . ILE A 1 231 ? 9.255 16.371 21.258 1.00 38.22 231 ILE A CA 1
ATOM 1877 C C . ILE A 1 231 ? 9.431 16.674 22.756 1.00 38.22 231 ILE A C 1
ATOM 1879 O O . ILE A 1 231 ? 8.527 17.228 23.377 1.00 38.22 231 ILE A O 1
ATOM 1883 N N . LEU A 1 232 ? 10.596 16.360 23.336 1.00 38.16 232 LEU A N 1
ATOM 1884 C CA . LEU A 1 232 ? 10.862 16.527 24.772 1.00 38.16 232 LEU A CA 1
ATOM 1885 C C . LEU A 1 232 ? 11.760 17.728 25.128 1.00 38.16 232 LEU A C 1
ATOM 1887 O O . LEU A 1 232 ? 11.984 17.982 26.310 1.00 38.16 232 LEU A O 1
ATOM 1891 N N . GLY A 1 233 ? 12.258 18.486 24.147 1.00 33.25 233 GLY A N 1
ATOM 1892 C CA . GLY A 1 233 ? 13.275 19.519 24.357 1.00 33.25 233 GLY A CA 1
ATOM 1893 C C . GLY A 1 233 ? 12.961 20.878 23.736 1.00 33.25 233 GLY A C 1
ATOM 1894 O O . GLY A 1 233 ? 13.622 21.268 22.780 1.00 33.25 233 GLY A O 1
ATOM 1895 N N . ASN A 1 234 ? 11.995 21.616 24.299 1.00 28.86 234 ASN A N 1
ATOM 1896 C CA . ASN A 1 234 ? 12.170 23.036 24.664 1.00 28.86 234 ASN A CA 1
ATOM 1897 C C . ASN A 1 234 ? 10.913 23.607 25.357 1.00 28.86 234 ASN A C 1
ATOM 1899 O O . ASN A 1 234 ? 9.947 23.966 24.682 1.00 28.86 234 ASN A O 1
ATOM 1903 N N . PRO A 1 235 ? 10.913 23.774 26.688 1.00 34.59 235 PRO A N 1
ATOM 1904 C CA . PRO A 1 235 ? 10.171 24.843 27.327 1.00 34.59 235 PRO A CA 1
ATOM 1905 C C . PRO A 1 235 ? 11.053 26.096 27.289 1.00 34.59 235 PRO A C 1
ATOM 1907 O O . PRO A 1 235 ? 12.005 26.217 28.056 1.00 34.59 235 PRO A O 1
ATOM 1910 N N . SER A 1 236 ? 10.768 27.015 26.369 1.00 33.91 236 SER A N 1
ATOM 1911 C CA . SER A 1 236 ? 11.376 28.345 26.395 1.00 33.91 236 SER A CA 1
ATOM 1912 C C . SER A 1 236 ? 10.878 29.104 27.631 1.00 33.91 236 SER A C 1
ATOM 1914 O O . SER A 1 236 ? 9.721 29.523 27.678 1.00 33.91 236 SER A O 1
ATOM 1916 N N . LEU A 1 237 ? 11.760 29.241 28.623 1.00 33.94 237 LEU A N 1
ATOM 1917 C CA . LEU A 1 237 ? 11.926 30.461 29.415 1.00 33.94 237 LEU A CA 1
ATOM 1918 C C . LEU A 1 237 ? 13.016 31.301 28.745 1.00 33.94 237 LEU A C 1
ATOM 1920 O O . LEU A 1 237 ? 14.012 30.690 28.294 1.00 33.94 237 LEU A O 1
#

Radius of gyration: 25.05 Å; Cα contacts (8 Å, |Δi|>4): 166; chains: 1; bounding box: 66×46×79 Å

Nearest PDB structures (foldseek):
  5b86-assembly1_A  TM=9.566E-01  e=7.565E-12  Mus musculus
  5b86-assembly2_B  TM=9.447E-01  e=9.972E-12  Mus musculus
  8fbj-assembly1_A  TM=3.050E-01  e=3.446E+00  synthetic construct
  8e12-assembly1_C  TM=3.471E-01  e=9.490E+00  synthetic construct
  6xns-assembly2_F  TM=2.796E-01  e=7.894E+00  synthetic construct

Solvent-accessible surface area (backbone atoms only — not comparable to full-atom values): 13617 Å² total; per-residue (Å²): 146,83,74,70,85,81,54,88,76,69,74,96,57,58,70,69,58,49,54,53,50,52,54,53,47,52,56,52,52,52,54,52,48,53,52,50,48,53,49,50,51,52,54,50,58,51,54,72,70,66,75,54,76,58,52,64,56,97,68,20,33,40,61,65,60,45,57,56,47,53,49,53,52,50,51,53,32,49,58,34,34,72,74,36,65,66,51,15,54,56,47,46,58,54,49,52,54,50,48,40,53,49,49,53,52,51,43,52,51,51,53,53,45,56,72,75,39,73,84,44,92,36,38,69,52,47,40,36,14,58,38,38,33,41,56,56,52,48,54,49,49,67,76,70,54,58,78,96,44,47,73,59,51,50,51,37,54,52,50,42,50,52,46,38,49,59,36,49,53,62,71,45,43,64,53,50,62,63,46,50,61,55,52,51,49,56,76,68,48,84,69,83,58,50,69,62,55,50,50,52,52,52,50,54,51,59,72,56,50,68,76,55,66,30,42,66,65,86,64,81,73,72,78,57,95,64,58,67,53,64,76,74,60,78,86,86,126

Mean predicted aligned error: 8.68 Å

Sequence (237 aa):
MKELDEAKLGSLLPPKTIKQLEVKYLYNEVASIKNWLAKSLEMEVKRWTEEREPEKLDGHFHSELAIDVIQTIHGGQKRAAEITPELGKQLSVVLLVELSTFLKSYQKALEEFKEKNKQHSYFKATIIANINNCMNFRDHTEKTTPSAQDSTRLKILGTLSVIENLGYDVLLQDLFLELKPIFRKFTQSKWLSCSETINEIIQATSNHLSEFKTLHDPFYQVRSKGDIERILGNPSL

InterPro domains:
  IPR010326 Exocyst complex component EXOC3/Sec6 [PF06046] (3-222)
  IPR010326 Exocyst complex component EXOC3/Sec6 [PTHR21292] (2-221)

Foldseek 3Di:
DPPPPPDPDDDPDDPVVVVVVLVVLLVVLLVVLLVQLVVLLVVLLVVLVPLDQADADPLARADCSLVSNLVSLVVSLVVLVVVPVVSSVVSLLVSLLSLLVSLLVSLVSLVVCLVPPPVRPNSLSSLQNQLQSLVSQLVSLVVRDDPVCVVSSVSSNVSSVSSNVVSVCVLCVQLCVQCVVLVVVVVPPPCPCVVVSVVSNVVSVVVSVVSCSNHDDPCPPPPDPPVVCVVVDDPDD

pLDDT: mean 86.08, std 17.51, range [28.86, 98.75]